Protein 2YK3 (pdb70)

B-factor: mean 24.66, std 8.83, range [8.72, 105.46]

Structure (mmCIF, N/CA/C/O backbone):
data_2YK3
#
_entry.id   2YK3
#
_cell.length_a   85.930
_cell.length_b   110.880
_cell.length_c   60.930
_cell.angle_alpha   90.00
_cell.angle_beta   131.20
_cell.angle_gamma   90.00
#
_symmetry.space_group_name_H-M   'C 1 2 1'
#
loop_
_entity.id
_entity.type
_entity.pdbx_description
1 polymer 'CYTOCHROME C'
2 non-polymer 'HEME C'
3 non-polymer 'SULFATE ION'
4 water water
#
loop_
_atom_site.group_PDB
_atom_site.id
_atom_site.type_symbol
_atom_site.label_atom_id
_atom_site.label_alt_id
_atom_site.label_comp_id
_atom_site.label_asym_id
_atom_site.label_entity_id
_atom_site.label_seq_id
_atom_site.pdbx_PDB_ins_code
_atom_site.Cartn_x
_atom_site.Cartn_y
_atom_site.Cartn_z
_atom_site.occupancy
_atom_site.B_iso_or_equiv
_atom_site.auth_seq_id
_atom_site.auth_comp_id
_atom_site.auth_asym_id
_atom_site.auth_atom_id
_atom_site.pdbx_PDB_model_num
ATOM 1 N N . ALA A 1 5 ? 17.558 1.739 23.590 1.00 41.17 5 ALA A N 1
ATOM 2 C CA . ALA A 1 5 ? 17.634 1.929 22.106 1.00 40.44 5 ALA A CA 1
ATOM 3 C C . ALA A 1 5 ? 16.332 2.459 21.502 1.00 38.80 5 ALA A C 1
ATOM 4 O O . ALA A 1 5 ? 15.298 2.500 22.170 1.00 39.20 5 ALA A O 1
ATOM 6 N N . ARG A 1 6 ? 16.391 2.846 20.231 1.00 36.82 6 ARG A N 1
ATOM 7 C CA . ARG A 1 6 ? 15.247 3.483 19.546 1.00 34.54 6 ARG A CA 1
ATOM 8 C C . ARG A 1 6 ? 14.339 2.525 18.777 1.00 33.46 6 ARG A C 1
ATOM 9 O O . ARG A 1 6 ? 14.815 1.720 17.959 1.00 34.40 6 ARG A O 1
ATOM 17 N N . ALA A 1 7 ? 13.028 2.617 19.014 1.00 30.92 7 ALA A N 1
ATOM 18 C CA . ALA A 1 7 ? 12.071 1.828 18.209 1.00 28.87 7 ALA A CA 1
ATOM 19 C C . ALA A 1 7 ? 12.080 2.299 16.773 1.00 26.81 7 ALA A C 1
ATOM 20 O O . ALA A 1 7 ? 11.989 3.495 16.514 1.00 25.34 7 ALA A O 1
ATOM 22 N N . PRO A 1 8 ? 12.186 1.350 15.832 1.00 25.44 8 PRO A N 1
ATOM 23 C CA . PRO A 1 8 ? 12.070 1.751 14.427 1.00 24.15 8 PRO A CA 1
ATOM 24 C C . PRO A 1 8 ? 10.744 2.432 14.081 1.00 23.88 8 PRO A C 1
ATOM 25 O O . PRO A 1 8 ? 9.713 2.185 14.707 1.00 23.03 8 PRO A O 1
ATOM 29 N N . LEU A 1 9 ? 10.804 3.309 13.092 1.00 21.75 9 LEU A N 1
ATOM 30 C CA . LEU A 1 9 ? 9.626 3.969 12.563 1.00 21.64 9 LEU A CA 1
ATOM 31 C C . LEU A 1 9 ? 8.917 3.059 11.583 1.00 22.21 9 LEU A C 1
ATOM 32 O O . LEU A 1 9 ? 9.538 2.200 10.970 1.00 22.98 9 LEU A O 1
ATOM 37 N N . PRO A 1 10 ? 7.614 3.291 11.375 1.00 21.51 10 PRO A N 1
ATOM 38 C CA . PRO A 1 10 ? 6.937 2.619 10.261 1.00 22.69 10 PRO A CA 1
ATOM 39 C C . PRO A 1 10 ? 7.397 3.236 8.938 1.00 22.77 10 PRO A C 1
ATOM 40 O O . PRO A 1 10 ? 8.016 4.301 8.941 1.00 23.06 10 PRO A O 1
ATOM 44 N N . PRO A 1 11 ? 7.112 2.578 7.808 1.00 24.09 11 PRO A N 1
ATOM 45 C CA . PRO A 1 11 ? 7.453 3.173 6.511 1.00 24.26 11 PRO A CA 1
ATOM 46 C C . PRO A 1 11 ? 6.707 4.479 6.311 1.00 24.88 11 PRO A C 1
ATOM 47 O O . PRO A 1 11 ? 5.517 4.575 6.650 1.00 25.05 11 PRO A O 1
ATOM 51 N N . GLY A 1 12 ? 7.423 5.490 5.812 1.00 24.67 12 GLY A N 1
ATOM 52 C CA . GLY A 1 12 ? 6.838 6.792 5.580 1.00 24.24 12 GLY A CA 1
ATOM 53 C C . GLY A 1 12 ? 6.183 6.929 4.219 1.00 25.05 12 GLY A C 1
ATOM 54 O O . GLY A 1 12 ? 6.618 6.335 3.232 1.00 26.69 12 GLY A O 1
ATOM 55 N N . ASP A 1 13 ? 5.149 7.757 4.172 1.00 24.94 13 ASP A N 1
ATOM 56 C CA . ASP A 1 13 ? 4.492 8.096 2.934 1.00 25.68 13 ASP A CA 1
ATOM 57 C C . ASP A 1 13 ? 4.815 9.560 2.616 1.00 24.56 13 ASP A C 1
ATOM 58 O O . ASP A 1 13 ? 4.452 10.445 3.375 1.00 22.80 13 ASP A O 1
ATOM 63 N N . ALA A 1 14 ? 5.484 9.797 1.488 1.00 24.48 14 ALA A N 1
ATOM 64 C CA . ALA A 1 14 ? 5.975 11.126 1.162 1.00 24.00 14 ALA A CA 1
ATOM 65 C C . ALA A 1 14 ? 4.888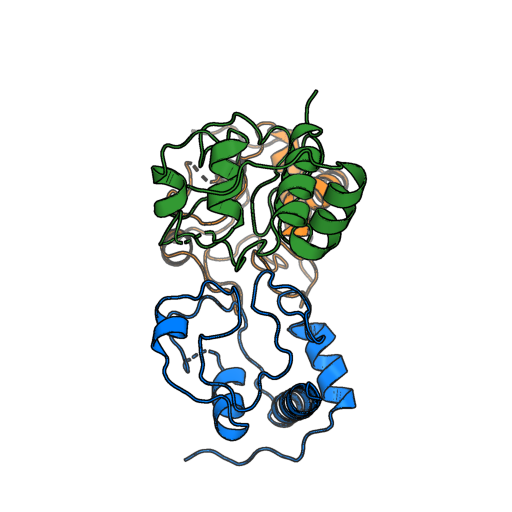 12.141 0.885 1.00 24.23 14 ALA A C 1
ATOM 66 O O . ALA A 1 14 ? 5.055 13.295 1.233 1.00 23.53 14 ALA A O 1
ATOM 68 N N . ALA A 1 15 ? 3.780 11.716 0.280 1.00 24.82 15 ALA A N 1
ATOM 69 C CA . ALA A 1 15 ? 2.681 12.625 -0.011 1.00 25.16 15 ALA A CA 1
ATOM 70 C C . ALA A 1 15 ? 2.017 13.112 1.282 1.00 24.13 15 ALA A C 1
ATOM 71 O O . ALA A 1 15 ? 1.725 14.312 1.426 1.00 24.95 15 ALA A O 1
ATOM 73 N N . ARG A 1 16 ? 1.799 12.211 2.241 1.00 24.06 16 ARG A N 1
ATOM 74 C CA . ARG A 1 16 ? 1.316 12.624 3.560 1.00 23.97 16 ARG A CA 1
ATOM 75 C C . ARG A 1 16 ? 2.390 13.503 4.202 1.00 23.42 16 ARG A C 1
ATOM 76 O O . ARG A 1 16 ? 2.068 14.505 4.834 1.00 24.38 16 ARG A O 1
ATOM 84 N N . GLY A 1 17 ? 3.660 13.117 4.029 1.00 21.67 17 GLY A N 1
ATOM 85 C CA . GLY A 1 17 ? 4.795 13.913 4.553 1.00 21.04 17 GLY A CA 1
ATOM 86 C C . GLY A 1 17 ? 4.757 15.363 4.093 1.00 20.12 17 GLY A C 1
ATOM 87 O O . GLY A 1 17 ? 4.995 16.280 4.895 1.00 19.64 17 GLY A O 1
ATOM 88 N N . GLU A 1 18 ? 4.415 15.582 2.813 1.00 20.17 18 GLU A N 1
ATOM 89 C CA . GLU A 1 18 ? 4.391 16.924 2.237 1.00 21.12 18 GLU A CA 1
ATOM 90 C C . GLU A 1 18 ? 3.260 17.730 2.873 1.00 21.10 18 GLU A C 1
ATOM 91 O O . GLU A 1 18 ? 3.439 18.916 3.186 1.00 19.95 18 GLU A O 1
ATOM 97 N N . LYS A 1 19 ? 2.098 17.075 3.026 1.00 19.75 19 LYS A N 1
ATOM 98 C CA . LYS A 1 19 ? 0.954 17.699 3.677 1.00 20.33 19 LYS A CA 1
ATOM 99 C C . LYS A 1 19 ? 1.323 18.131 5.101 1.00 19.44 19 LYS A C 1
ATOM 100 O O . LYS A 1 19 ? 1.054 19.285 5.485 1.00 19.33 19 LYS A O 1
ATOM 106 N N . LEU A 1 20 ? 1.963 17.232 5.850 1.00 19.83 20 LEU A N 1
ATOM 107 C CA . LEU A 1 20 ? 2.412 17.532 7.193 1.00 20.53 20 LEU A CA 1
ATOM 108 C C . LEU A 1 20 ? 3.461 18.658 7.202 1.00 20.67 20 LEU A C 1
ATOM 109 O O . LEU A 1 20 ? 3.478 19.535 8.102 1.00 19.08 20 LEU A O 1
ATOM 114 N N . PHE A 1 21 ? 4.352 18.645 6.218 1.00 21.23 21 PHE A N 1
ATOM 115 C CA . PHE A 1 21 ? 5.381 19.689 6.117 1.00 20.15 21 PHE A CA 1
ATOM 116 C C . PHE A 1 21 ? 4.738 21.065 5.886 1.00 20.13 21 PHE A C 1
ATOM 117 O O . PHE A 1 21 ? 5.105 22.071 6.474 1.00 19.44 21 PHE A O 1
ATOM 125 N N . LYS A 1 22 ? 3.740 21.112 5.020 1.00 20.80 22 LYS A N 1
ATOM 126 C CA . LYS A 1 22 ? 3.138 22.394 4.719 1.00 22.85 22 LYS A CA 1
ATOM 127 C C . LYS A 1 22 ? 2.315 22.947 5.878 1.00 23.90 22 LYS A C 1
ATOM 128 O O . LYS A 1 22 ? 2.194 24.173 6.039 1.00 24.11 22 LYS A O 1
ATOM 134 N N . GLY A 1 23 ? 1.780 22.047 6.699 1.00 24.65 23 GLY A N 1
ATOM 135 C CA . GLY A 1 23 ? 1.022 22.437 7.874 1.00 25.60 23 GLY A CA 1
ATOM 136 C C . GLY A 1 23 ? 1.904 22.802 9.059 1.00 25.68 23 GLY A C 1
ATOM 137 O O . GLY A 1 23 ? 1.526 23.661 9.856 1.00 28.47 23 GLY A O 1
ATOM 138 N N . ARG A 1 24 ? 3.064 22.152 9.160 1.00 24.18 24 ARG A N 1
ATOM 139 C CA . ARG A 1 24 ? 3.918 22.232 10.385 1.00 24.14 24 ARG A CA 1
ATOM 140 C C . ARG A 1 24 ? 5.338 22.822 10.214 1.00 25.19 24 ARG A C 1
ATOM 141 O O . ARG A 1 24 ? 6.012 23.021 11.211 1.00 25.02 24 ARG A O 1
ATOM 149 N N . ALA A 1 25 ? 5.830 23.019 8.997 1.00 24.51 25 ALA A N 1
ATOM 150 C CA . ALA A 1 25 ? 7.211 23.529 8.813 1.00 23.38 25 ALA A CA 1
ATOM 151 C C . ALA A 1 25 ? 7.305 24.693 7.837 1.00 21.53 25 ALA A C 1
ATOM 152 O O . ALA A 1 25 ? 8.238 25.506 7.928 1.00 20.80 25 ALA A O 1
ATOM 154 N N . ALA A 1 26 ? 6.398 24.722 6.865 1.00 22.18 26 ALA A N 1
ATOM 155 C CA . ALA A 1 26 ? 6.563 25.553 5.690 1.00 21.49 26 ALA A CA 1
ATOM 156 C C . ALA A 1 26 ? 6.688 27.046 5.976 1.00 21.98 26 ALA A C 1
ATOM 157 O O . ALA A 1 26 ? 7.303 27.807 5.197 1.00 21.64 26 ALA A O 1
ATOM 159 N N . GLN A 1 27 ? 6.157 27.467 7.116 1.00 20.83 27 GLN A N 1
ATOM 160 C CA . GLN A 1 27 ? 6.232 28.873 7.494 1.00 21.56 27 GLN A CA 1
ATOM 161 C C . GLN A 1 27 ? 7.600 29.289 8.016 1.00 19.44 27 GLN A C 1
ATOM 162 O O . GLN A 1 27 ? 7.878 30.498 8.093 1.00 20.52 27 GLN A O 1
ATOM 168 N N . CYS A 1 28 ? 8.450 28.313 8.369 1.00 17.46 28 CYS A N 1
ATOM 169 C CA . CYS A 1 28 ? 9.804 28.648 8.729 1.00 15.72 28 CYS A CA 1
ATOM 170 C C . CYS A 1 28 ? 10.800 28.117 7.715 1.00 15.76 28 CYS A C 1
ATOM 171 O O . CYS A 1 28 ? 11.938 28.549 7.693 1.00 15.97 28 CYS A O 1
ATOM 174 N N . HIS A 1 29 ? 10.387 27.151 6.880 1.00 14.69 29 HIS A N 1
ATOM 175 C CA . HIS A 1 29 ? 11.341 26.438 6.015 1.00 14.50 29 HIS A CA 1
ATOM 176 C C . HIS A 1 29 ? 10.849 26.322 4.583 1.00 16.26 29 HIS A C 1
ATOM 177 O O . HIS A 1 29 ? 9.751 25.856 4.363 1.00 17.03 29 HIS A O 1
ATOM 184 N N . THR A 1 30 ? 11.695 26.716 3.646 1.00 15.87 30 THR A N 1
ATOM 185 C CA . THR A 1 30 ? 11.503 26.417 2.221 1.00 17.74 30 THR A CA 1
ATOM 186 C C . THR A 1 30 ? 12.067 25.042 1.921 1.00 18.60 30 THR A C 1
ATOM 187 O O . THR A 1 30 ? 12.908 24.529 2.668 1.00 18.49 30 THR A O 1
ATOM 191 N N . ALA A 1 31 ? 11.560 24.419 0.849 1.00 19.54 31 ALA A N 1
ATOM 192 C CA . ALA A 1 31 ? 11.930 23.043 0.526 1.00 21.68 31 ALA A CA 1
ATOM 193 C C . ALA A 1 31 ? 12.418 22.865 -0.919 1.00 23.26 31 ALA A C 1
ATOM 194 O O . ALA A 1 31 ? 12.802 21.753 -1.289 1.00 25.52 31 ALA A O 1
ATOM 196 N N . ASN A 1 32 ? 12.367 23.922 -1.723 1.00 24.81 32 ASN A N 1
ATOM 197 C CA . ASN A 1 32 ? 12.786 23.839 -3.127 1.00 26.56 32 ASN A CA 1
ATOM 198 C C . ASN A 1 32 ? 14.285 24.057 -3.324 1.00 27.23 32 ASN A C 1
ATOM 199 O O . ASN A 1 32 ? 14.936 24.698 -2.500 1.00 26.25 32 ASN A O 1
ATOM 204 N N . GLN A 1 33 ? 14.837 23.479 -4.399 1.00 28.92 33 GLN A N 1
ATOM 205 C CA . GLN A 1 33 ? 16.235 23.691 -4.746 1.00 30.97 33 GLN A CA 1
ATOM 206 C C . GLN A 1 33 ? 16.465 25.182 -4.947 1.00 30.96 33 GLN A C 1
ATOM 207 O O . GLN A 1 33 ? 15.711 25.850 -5.659 1.00 31.77 33 GLN A O 1
ATOM 213 N N . GLY A 1 34 ? 17.475 25.699 -4.252 1.00 30.14 34 GLY A N 1
ATOM 214 C CA . GLY A 1 34 ? 17.802 27.122 -4.283 1.00 30.48 34 GLY A CA 1
ATOM 215 C C . GLY A 1 34 ? 16.764 28.044 -3.647 1.00 29.01 34 GLY A C 1
ATOM 216 O O . GLY A 1 34 ? 16.748 29.249 -3.916 1.00 29.49 34 GLY A O 1
ATOM 217 N N . GLY A 1 35 ? 15.910 27.477 -2.795 1.00 26.74 35 GLY A N 1
ATOM 218 C CA . GLY A 1 35 ? 14.895 28.260 -2.073 1.00 25.55 35 GLY A CA 1
ATOM 219 C C . GLY A 1 35 ? 15.591 29.078 -1.006 1.00 24.05 35 GLY A C 1
ATOM 220 O O . GLY A 1 35 ? 16.735 28.781 -0.652 1.00 25.18 35 GLY A O 1
ATOM 221 N N . ALA A 1 36 ? 14.915 30.092 -0.488 1.00 22.31 36 ALA A N 1
ATOM 222 C CA . ALA A 1 36 ? 15.605 31.012 0.434 1.00 21.69 36 ALA A CA 1
ATOM 223 C C . ALA A 1 36 ? 15.595 30.562 1.874 1.00 19.83 36 ALA A C 1
ATOM 224 O O . ALA A 1 36 ? 14.727 29.776 2.311 1.00 19.71 36 ALA A O 1
ATOM 226 N N . ASN A 1 37 ? 16.571 31.073 2.624 1.00 18.98 37 ASN A N 1
ATOM 227 C CA . ASN A 1 37 ? 16.462 31.076 4.065 1.00 16.46 37 ASN A CA 1
ATOM 228 C C . ASN A 1 37 ? 15.405 32.058 4.552 1.00 15.12 37 ASN A C 1
ATOM 229 O O . ASN A 1 37 ? 15.145 33.011 3.887 1.00 15.97 37 ASN A O 1
ATOM 234 N N . GLY A 1 38 ? 14.782 31.752 5.699 1.00 13.51 38 GLY A N 1
ATOM 235 C CA . GLY A 1 38 ? 13.821 32.613 6.348 1.00 15.20 38 GLY A CA 1
ATOM 236 C C . GLY A 1 38 ? 14.027 32.462 7.850 1.00 14.39 38 GLY A C 1
ATOM 237 O O . GLY A 1 38 ? 15.140 32.653 8.351 1.00 15.21 38 GLY A O 1
ATOM 238 N N . VAL A 1 39 ? 12.940 32.135 8.554 1.00 15.48 39 VAL A N 1
ATOM 239 C CA . VAL A 1 39 ? 13.017 31.879 9.987 1.00 14.70 39 VAL A CA 1
ATOM 240 C C . VAL A 1 39 ? 14.047 30.787 10.187 1.00 15.55 39 VAL A C 1
ATOM 241 O O . VAL A 1 39 ? 14.982 30.937 11.002 1.00 14.94 39 VAL A O 1
ATOM 245 N N . GLY A 1 40 ? 13.857 29.694 9.455 1.00 14.55 40 GLY A N 1
ATOM 246 C CA . GLY A 1 40 ? 14.805 28.573 9.403 1.00 15.56 40 GLY A CA 1
ATOM 247 C C . GLY A 1 40 ? 15.442 28.394 8.030 1.00 14.82 40 GLY A C 1
ATOM 248 O O . GLY A 1 40 ? 15.098 29.116 7.063 1.00 15.10 40 GLY A O 1
ATOM 249 N N . PRO A 1 41 ? 16.408 27.474 7.920 1.00 15.46 41 PRO A N 1
ATOM 250 C CA . PRO A 1 41 ? 17.133 27.314 6.651 1.00 14.43 41 PRO A CA 1
ATOM 251 C C . PRO A 1 41 ? 16.311 26.606 5.544 1.00 14.45 41 PRO A C 1
ATOM 252 O O . PRO A 1 41 ? 15.362 25.832 5.838 1.00 15.73 41 PRO A O 1
ATOM 256 N N . ASN A 1 42 ? 16.663 26.850 4.300 1.00 15.11 42 ASN A N 1
ATOM 257 C CA . ASN A 1 42 ? 16.152 26.012 3.207 1.00 15.67 42 ASN A CA 1
ATOM 258 C C . ASN A 1 42 ? 16.551 24.564 3.450 1.00 17.13 42 ASN A C 1
ATOM 259 O O . ASN A 1 42 ? 17.675 24.313 3.877 1.00 18.23 42 ASN A O 1
ATOM 264 N N . LEU A 1 43 ? 15.644 23.625 3.177 1.00 17.28 43 LEU A N 1
ATOM 265 C CA . LEU A 1 43 ? 15.851 22.227 3.497 1.00 18.81 43 LEU A CA 1
ATOM 266 C C . LEU A 1 43 ? 16.066 21.306 2.291 1.00 19.33 43 LEU A C 1
ATOM 267 O O . LEU A 1 43 ? 16.085 20.093 2.437 1.00 20.14 43 LEU A O 1
ATOM 272 N N . TYR A 1 44 ? 16.194 21.867 1.098 1.00 21.30 44 TYR A N 1
ATOM 273 C CA . TYR A 1 44 ? 16.506 20.994 -0.028 1.00 22.65 44 TYR A CA 1
ATOM 274 C C . TYR A 1 44 ? 17.825 20.272 0.222 1.00 23.30 44 TYR A C 1
ATOM 275 O O . TYR A 1 44 ? 18.811 20.876 0.675 1.00 24.20 44 TYR A O 1
ATOM 284 N N . GLY A 1 45 ? 17.819 18.963 -0.030 1.00 25.43 45 GLY A N 1
ATOM 285 C CA . GLY A 1 45 ? 19.009 18.145 0.128 1.00 26.69 45 GLY A CA 1
ATOM 286 C C . GLY A 1 45 ? 19.455 18.027 1.578 1.00 26.53 45 GLY A C 1
ATOM 287 O O . GLY A 1 45 ? 20.621 17.777 1.846 1.00 28.08 45 GLY A O 1
ATOM 288 N N . LEU A 1 46 ? 18.522 18.185 2.513 1.00 25.39 46 LEU A N 1
ATOM 289 C CA . LEU A 1 46 ? 18.815 18.071 3.945 1.00 24.75 46 LEU A CA 1
ATOM 290 C C . LEU A 1 46 ? 19.329 16.701 4.389 1.00 24.54 46 LEU A C 1
ATOM 291 O O . LEU A 1 46 ? 20.296 16.604 5.161 1.00 23.63 46 LEU A O 1
ATOM 296 N N . VAL A 1 47 ? 18.659 15.654 3.931 1.00 24.79 47 VAL A N 1
ATOM 297 C CA . VAL A 1 47 ? 18.917 14.315 4.435 1.00 26.01 47 VAL A CA 1
ATOM 298 C C . VAL A 1 47 ? 20.358 13.911 4.059 1.00 27.49 47 VAL A C 1
ATOM 299 O O . VAL A 1 47 ? 20.757 14.029 2.898 1.00 27.59 47 VAL A O 1
ATOM 303 N N . GLY A 1 48 ? 21.126 13.465 5.051 1.00 28.08 48 GLY A N 1
ATOM 304 C CA . GLY A 1 48 ? 22.520 13.049 4.862 1.00 29.36 48 GLY A CA 1
ATOM 305 C C . GLY A 1 48 ? 23.543 14.158 5.076 1.00 29.71 48 GLY A C 1
ATOM 306 O O . GLY A 1 48 ? 24.757 13.923 4.994 1.00 31.06 48 GLY A O 1
ATOM 307 N N . ARG A 1 49 ? 23.063 15.376 5.327 1.00 28.31 49 ARG A N 1
ATOM 308 C CA . ARG A 1 49 ? 23.948 16.526 5.490 1.00 27.98 49 ARG A CA 1
ATOM 309 C C . ARG A 1 49 ? 24.542 16.576 6.905 1.00 27.03 49 ARG A C 1
ATOM 310 O O . ARG A 1 49 ? 23.910 16.123 7.868 1.00 27.07 49 ARG A O 1
ATOM 318 N N . HIS A 1 50 ? 25.755 17.116 7.012 1.00 27.49 50 HIS A N 1
ATOM 319 C CA . HIS A 1 50 ? 26.325 17.470 8.313 1.00 26.86 50 HIS A CA 1
ATOM 320 C C . HIS A 1 50 ? 25.465 18.613 8.879 1.00 25.56 50 HIS A C 1
ATOM 321 O O . HIS A 1 50 ? 25.180 19.594 8.188 1.00 24.76 50 HIS A O 1
ATOM 328 N N . SER A 1 51 ? 25.078 18.494 10.143 1.00 23.75 51 SER A N 1
ATOM 329 C CA . SER A 1 51 ? 24.219 19.524 10.775 1.00 22.21 51 SER A CA 1
ATOM 330 C C . SER A 1 51 ? 24.882 20.907 10.832 1.00 22.19 51 SER A C 1
ATOM 331 O O . SER A 1 51 ? 26.105 21.027 10.895 1.00 23.67 51 SER A O 1
ATOM 334 N N . GLY A 1 52 ? 24.065 21.962 10.793 1.00 20.67 52 GLY A N 1
ATOM 335 C CA . GLY A 1 52 ? 24.559 23.304 10.967 1.00 20.95 52 GLY A CA 1
ATOM 336 C C . GLY A 1 52 ? 25.426 23.886 9.884 1.00 21.35 52 GLY A C 1
ATOM 337 O O . GLY A 1 52 ? 26.310 24.705 10.161 1.00 23.01 52 GLY A O 1
ATOM 338 N N . THR A 1 53 ? 25.178 23.488 8.634 1.00 21.42 53 THR A N 1
ATOM 339 C CA . THR A 1 53 ? 26.042 23.927 7.538 1.00 23.36 53 THR A CA 1
ATOM 340 C C . THR A 1 53 ? 25.301 24.418 6.286 1.00 22.87 53 THR A C 1
ATOM 341 O O . THR A 1 53 ? 25.945 24.651 5.276 1.00 25.13 53 THR A O 1
ATOM 345 N N . ILE A 1 54 ? 23.973 24.577 6.337 1.00 21.98 54 ILE A N 1
ATOM 346 C CA . ILE A 1 54 ? 23.232 25.037 5.144 1.00 21.73 54 ILE A CA 1
ATOM 347 C C . ILE A 1 54 ? 23.701 26.432 4.688 1.00 22.26 54 ILE A C 1
ATOM 348 O O . ILE A 1 54 ? 23.893 27.358 5.520 1.00 21.92 54 ILE A O 1
ATOM 353 N N . GLU A 1 55 ? 23.901 26.577 3.380 1.00 23.10 55 GLU A N 1
ATOM 354 C CA . GLU A 1 55 ? 24.427 27.807 2.780 1.00 22.99 55 GLU A CA 1
ATOM 355 C C . GLU A 1 55 ? 23.693 29.032 3.327 1.00 22.92 55 GLU A C 1
ATOM 356 O O . GLU A 1 55 ? 22.475 29.114 3.240 1.00 21.86 55 GLU A O 1
ATOM 362 N N . GLY A 1 56 ? 24.432 29.940 3.949 1.00 22.36 56 GLY A N 1
ATOM 363 C CA . GLY A 1 56 ? 23.864 31.242 4.275 1.00 21.54 56 GLY A CA 1
ATOM 364 C C . GLY A 1 56 ? 23.288 31.275 5.676 1.00 20.59 56 GLY A C 1
ATOM 365 O O . GLY A 1 56 ? 23.134 32.354 6.258 1.00 20.49 56 GLY A O 1
AT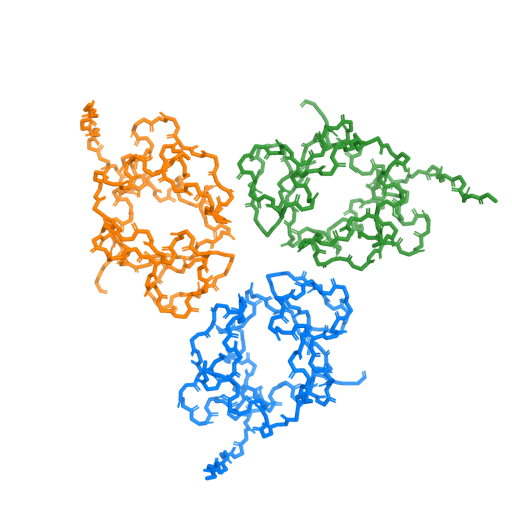OM 366 N N . TYR A 1 57 ? 22.968 30.119 6.253 1.00 19.52 57 TYR A N 1
ATOM 367 C CA . TYR A 1 57 ? 22.175 30.176 7.484 1.00 17.01 57 TYR A CA 1
ATOM 368 C C . TYR A 1 57 ? 22.994 30.495 8.746 1.00 16.70 57 TYR A C 1
ATOM 369 O O . TYR A 1 57 ? 24.086 29.922 8.951 1.00 18.47 57 TYR A O 1
ATOM 378 N N . ALA A 1 58 ? 22.460 31.411 9.563 1.00 15.78 58 ALA A N 1
ATOM 379 C CA . ALA A 1 58 ? 23.091 31.810 10.837 1.00 16.71 58 ALA A CA 1
ATOM 380 C C . ALA A 1 58 ? 22.452 31.044 11.963 1.00 14.99 58 ALA A C 1
ATOM 381 O O . ALA A 1 58 ? 21.373 31.386 12.426 1.00 16.92 58 ALA A O 1
ATOM 383 N N . TYR A 1 59 ? 23.162 30.008 12.417 1.00 16.09 59 TYR A N 1
ATOM 384 C CA . TYR A 1 59 ? 22.620 29.074 13.405 1.00 15.89 59 TYR A CA 1
ATOM 385 C C . TYR A 1 59 ? 22.794 29.512 14.857 1.00 16.53 59 TYR A C 1
ATOM 386 O O . TYR A 1 59 ? 23.644 30.365 15.171 1.00 18.66 59 TYR A O 1
ATOM 395 N N . SER A 1 60 ? 21.972 28.924 15.742 1.00 16.23 60 SER A N 1
ATOM 396 C CA . SER A 1 60 ? 22.330 28.964 17.187 1.00 16.28 60 SER A CA 1
ATOM 397 C C . SER A 1 60 ? 23.690 28.331 17.427 1.00 18.17 60 SER A C 1
ATOM 398 O O . SER A 1 60 ? 24.184 27.524 16.617 1.00 19.28 60 SER A O 1
ATOM 401 N N . LYS A 1 61 ? 24.281 28.677 18.571 1.00 19.08 61 LYS A N 1
ATOM 402 C CA . LYS A 1 61 ? 25.522 28.003 18.974 1.00 20.20 61 LYS A CA 1
ATOM 403 C C . LYS A 1 61 ? 25.310 26.493 19.033 1.00 19.65 61 LYS A C 1
ATOM 404 O O . LYS A 1 61 ? 26.097 25.715 18.496 1.00 21.19 61 LYS A O 1
ATOM 410 N N . ALA A 1 62 ? 24.204 26.061 19.636 1.00 16.95 62 ALA A N 1
ATOM 411 C CA . ALA A 1 62 ? 23.881 24.644 19.731 1.00 16.93 62 ALA A CA 1
ATOM 412 C C . ALA A 1 62 ? 23.847 23.977 18.348 1.00 17.40 62 ALA A C 1
ATOM 413 O O . ALA A 1 62 ? 24.480 22.942 18.138 1.00 19.83 62 ALA A O 1
ATOM 415 N N . ASN A 1 63 ? 23.110 24.566 17.408 1.00 17.48 63 ASN A N 1
ATOM 416 C CA . ASN A 1 63 ? 22.990 23.935 16.075 1.00 17.52 63 ASN A CA 1
ATOM 417 C C . ASN A 1 63 ? 24.304 24.028 15.268 1.00 19.67 63 ASN A C 1
ATOM 418 O O . ASN A 1 63 ? 24.661 23.114 14.520 1.00 20.11 63 ASN A O 1
ATOM 423 N N . ALA A 1 64 ? 25.025 25.132 15.424 1.00 20.79 64 ALA A N 1
ATOM 424 C CA . ALA A 1 64 ? 26.321 25.262 14.727 1.00 22.63 64 ALA A CA 1
ATOM 425 C C . ALA A 1 64 ? 27.307 24.188 15.210 1.00 24.82 64 ALA A C 1
ATOM 426 O O . ALA A 1 64 ? 28.042 23.603 14.411 1.00 26.03 64 ALA A O 1
ATOM 428 N N . GLU A 1 65 ? 27.313 23.949 16.522 1.00 25.73 65 GLU A N 1
ATOM 429 C CA . GLU A 1 65 ? 28.276 23.046 17.184 1.00 27.41 65 GLU A CA 1
ATOM 430 C C . GLU A 1 65 ? 27.801 21.576 17.221 1.00 27.11 65 GLU A C 1
ATOM 431 O O . GLU A 1 65 ? 28.574 20.706 17.634 1.00 29.14 65 GLU A O 1
ATOM 437 N N . SER A 1 66 ? 26.575 21.293 16.756 1.00 27.55 66 SER A N 1
ATOM 438 C CA . SER A 1 66 ? 25.876 20.001 17.003 1.00 27.72 66 SER A CA 1
ATOM 439 C C . SER A 1 66 ? 26.544 18.717 16.503 1.00 29.42 66 SER A C 1
ATOM 440 O O . SER A 1 66 ? 26.365 17.651 17.116 1.00 29.85 66 SER A O 1
ATOM 443 N N . GLY A 1 67 ? 27.267 18.819 15.390 1.00 29.36 67 GLY A N 1
ATOM 444 C CA . GLY A 1 67 ? 28.077 17.704 14.877 1.00 30.83 67 GLY A CA 1
ATOM 445 C C . GLY A 1 67 ? 27.398 16.360 14.647 1.00 30.93 67 GLY A C 1
ATOM 446 O O . GLY A 1 67 ? 28.001 15.312 14.868 1.00 31.68 67 GLY A O 1
ATOM 447 N N . VAL A 1 68 ? 26.149 16.382 14.178 1.00 29.54 68 VAL A N 1
ATOM 448 C CA . VAL A 1 68 ? 25.499 15.150 13.737 1.00 29.93 68 VAL A CA 1
ATOM 449 C C . VAL A 1 68 ? 25.346 15.172 12.208 1.00 29.68 68 VAL A C 1
ATOM 450 O O . VAL A 1 68 ? 25.659 16.178 11.550 1.00 30.50 68 VAL A O 1
ATOM 454 N N . VAL A 1 69 ? 24.910 14.050 11.657 1.00 29.50 69 VAL A N 1
ATOM 455 C CA . VAL A 1 69 ? 24.595 13.933 10.243 1.00 28.47 69 VAL A CA 1
ATOM 456 C C . VAL A 1 69 ? 23.115 13.572 10.223 1.00 28.10 69 VAL A C 1
ATOM 457 O O . VAL A 1 69 ? 22.674 12.657 10.922 1.00 28.75 69 VAL A O 1
ATOM 461 N N . TRP A 1 70 ? 22.335 14.322 9.453 1.00 25.68 70 TRP A N 1
ATOM 462 C CA . TRP A 1 70 ? 20.898 14.088 9.391 1.00 24.66 70 TRP A CA 1
ATOM 463 C C . TRP A 1 70 ? 20.538 12.885 8.536 1.00 25.50 70 TRP A C 1
ATOM 464 O O . TRP A 1 70 ? 19.955 13.005 7.452 1.00 25.87 70 TRP A O 1
ATOM 475 N N . THR A 1 71 ? 20.901 11.716 9.043 1.00 26.80 71 THR A N 1
ATOM 476 C CA . THR A 1 71 ? 20.382 10.472 8.518 1.00 27.79 71 THR A CA 1
ATOM 477 C C . THR A 1 71 ? 18.940 10.298 9.002 1.00 26.97 71 THR A C 1
ATOM 478 O O . THR A 1 71 ? 18.537 10.950 9.953 1.00 25.98 71 THR A O 1
ATOM 482 N N . PRO A 1 72 ? 18.145 9.447 8.333 1.00 27.89 72 PRO A N 1
ATOM 483 C CA . PRO A 1 72 ? 16.786 9.225 8.836 1.00 27.84 72 PRO A CA 1
ATOM 484 C C . PRO A 1 72 ? 16.664 8.839 10.320 1.00 28.31 72 PRO A C 1
ATOM 485 O O . PRO A 1 72 ? 15.738 9.288 10.986 1.00 28.18 72 PRO A O 1
ATOM 489 N N . ASP A 1 73 ? 17.565 8.001 10.838 1.00 30.11 73 ASP A N 1
ATOM 490 C CA . ASP A 1 73 ? 17.420 7.562 12.231 1.00 31.18 73 ASP A CA 1
ATOM 491 C C . ASP A 1 73 ? 17.610 8.733 13.208 1.00 29.50 73 ASP A C 1
ATOM 492 O O . ASP A 1 73 ? 16.938 8.791 14.231 1.00 29.78 73 ASP A O 1
ATOM 497 N N . VAL A 1 74 ? 18.537 9.635 12.883 1.00 28.28 74 VAL A N 1
ATOM 498 C CA . VAL A 1 74 ? 18.803 10.851 13.671 1.00 27.16 74 VAL A CA 1
ATOM 499 C C . VAL A 1 74 ? 17.635 11.838 13.571 1.00 25.03 74 VAL A C 1
ATOM 500 O O . VAL A 1 74 ? 17.235 12.483 14.551 1.00 24.53 74 VAL A O 1
ATOM 504 N N . LEU A 1 75 ? 17.078 11.950 12.373 1.00 23.86 75 LEU A N 1
ATOM 505 C CA . LEU A 1 75 ? 15.945 12.842 12.178 1.00 22.10 75 LEU A CA 1
ATOM 506 C C . LEU A 1 75 ? 14.756 12.402 12.999 1.00 22.18 75 LEU A C 1
ATOM 507 O O . LEU A 1 75 ? 14.009 13.245 13.519 1.00 21.86 75 LEU A O 1
ATOM 512 N N . ASP A 1 76 ? 14.569 11.086 13.108 1.00 23.70 76 ASP A N 1
ATOM 513 C CA . ASP A 1 76 ? 13.524 10.500 13.954 1.00 23.36 76 ASP A CA 1
ATOM 514 C C . ASP A 1 76 ? 13.568 11.057 15.373 1.00 24.23 76 ASP A C 1
ATOM 515 O O . ASP A 1 76 ? 12.587 11.621 15.839 1.00 23.63 76 ASP A O 1
ATOM 520 N N . VAL A 1 77 ? 14.704 10.878 16.054 1.00 23.89 77 VAL A N 1
ATOM 521 C CA . VAL A 1 77 ? 14.838 11.327 17.421 1.00 25.16 77 VAL A CA 1
ATOM 522 C C . VAL A 1 77 ? 14.712 12.841 17.547 1.00 22.65 77 VAL A C 1
ATOM 523 O O . VAL A 1 77 ? 13.967 13.330 18.405 1.00 22.43 77 VAL A O 1
ATOM 527 N N . TYR A 1 78 ? 15.391 13.584 16.666 1.00 21.74 78 TYR A N 1
ATOM 528 C CA . TYR A 1 78 ? 15.316 15.042 16.653 1.00 21.37 78 TYR A CA 1
ATOM 529 C C . TYR A 1 78 ? 13.895 15.574 16.462 1.00 20.13 78 TYR A C 1
ATOM 530 O O . TYR A 1 78 ? 13.449 16.430 17.250 1.00 20.95 78 TYR A O 1
ATOM 539 N N . LEU A 1 79 ? 13.198 15.117 15.408 1.00 20.74 79 LEU A N 1
ATOM 540 C CA . LEU A 1 79 ? 11.872 15.620 15.136 1.00 18.95 79 LEU A CA 1
ATOM 541 C C . LEU A 1 79 ? 10.816 15.226 16.156 1.00 19.62 79 LEU A C 1
ATOM 542 O O . LEU A 1 79 ? 9.789 15.904 16.271 1.00 20.09 79 LEU A O 1
ATOM 547 N N . GLU A 1 80 ? 11.073 14.173 16.941 1.00 19.84 80 GLU A N 1
ATOM 548 C CA . GLU A 1 80 ? 10.159 13.873 18.026 1.00 20.79 80 GLU A CA 1
ATOM 549 C C . GLU A 1 80 ? 10.145 14.981 19.100 1.00 21.03 80 GLU A C 1
ATOM 550 O O . GLU A 1 80 ? 9.086 15.316 19.657 1.00 21.01 80 GLU A O 1
ATOM 556 N N . ASN A 1 81 ? 11.328 15.516 19.408 1.00 20.35 81 ASN A N 1
ATOM 557 C CA . ASN A 1 81 ? 11.438 16.557 20.399 1.00 20.06 81 ASN A CA 1
ATOM 558 C C . ASN A 1 81 ? 12.740 17.323 20.204 1.00 19.06 81 ASN A C 1
ATOM 559 O O . ASN A 1 81 ? 13.758 16.949 20.781 1.00 19.87 81 ASN A O 1
ATOM 564 N N . PRO A 1 82 ? 12.723 18.392 19.386 1.00 17.66 82 PRO A N 1
ATOM 565 C CA . PRO A 1 82 ? 13.963 19.112 19.083 1.00 17.12 82 PRO A CA 1
ATOM 566 C C . PRO A 1 82 ? 14.689 19.645 20.308 1.00 18.08 82 PRO A C 1
ATOM 567 O O . PRO A 1 82 ? 15.908 19.550 20.378 1.00 19.14 82 PRO A O 1
ATOM 583 N N . LYS A 1 84 ? 14.750 18.505 23.350 1.00 21.76 84 LYS A N 1
ATOM 584 C CA . LYS A 1 84 ? 15.435 17.423 24.080 1.00 23.35 84 LYS A CA 1
ATOM 585 C C . LYS A 1 84 ? 16.705 16.961 23.363 1.00 23.22 84 LYS A C 1
ATOM 586 O O . LYS A 1 84 ? 17.768 16.758 24.013 1.00 24.70 84 LYS A O 1
ATOM 592 N N . PHE A 1 85 ? 16.595 16.791 22.041 1.00 22.67 85 PHE A N 1
ATOM 593 C CA . PHE A 1 85 ? 17.717 16.405 21.202 1.00 23.62 85 PHE A CA 1
ATOM 594 C C . PHE A 1 85 ? 18.822 17.457 21.137 1.00 23.63 85 PHE A C 1
ATOM 595 O O . PHE A 1 85 ? 19.996 17.115 21.223 1.00 25.82 85 PHE A O 1
ATOM 603 N N . MET A 1 86 ? 18.444 18.731 20.997 1.00 20.87 86 MET A N 1
ATOM 604 C CA . MET A 1 86 ? 19.399 19.813 20.744 1.00 20.59 86 MET A CA 1
ATOM 605 C C . MET A 1 86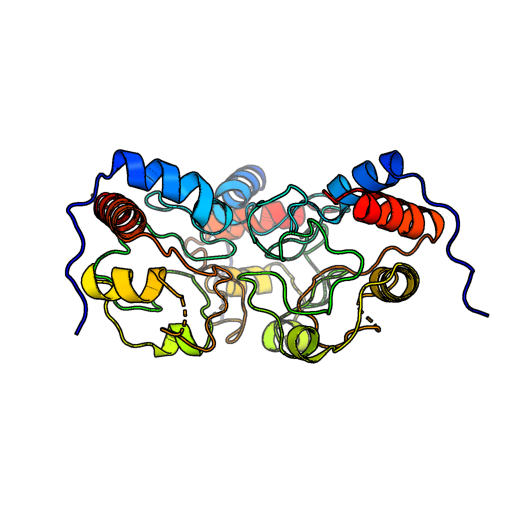 ? 19.083 20.963 21.688 1.00 19.06 86 MET A C 1
ATOM 606 O O . MET A 1 86 ? 18.667 22.029 21.245 1.00 17.25 86 MET A O 1
ATOM 611 N N . PRO A 1 87 ? 19.305 20.756 23.007 1.00 18.75 87 PRO A N 1
ATOM 612 C CA . PRO A 1 87 ? 18.923 21.847 23.893 1.00 18.56 87 PRO A CA 1
ATOM 613 C C . PRO A 1 87 ? 19.699 23.103 23.512 1.00 18.21 87 PRO A C 1
ATOM 614 O O . PRO A 1 87 ? 20.883 23.007 23.146 1.00 19.15 87 PRO A O 1
ATOM 618 N N . GLY A 1 88 ? 19.048 24.263 23.572 1.00 16.14 88 GLY A N 1
ATOM 619 C CA . GLY A 1 88 ? 19.701 25.469 23.084 1.00 16.60 88 GLY A CA 1
ATOM 620 C C . GLY A 1 88 ? 19.386 25.805 21.643 1.00 15.88 88 GLY A C 1
ATOM 621 O O . GLY A 1 88 ? 19.745 26.872 21.219 1.00 17.36 88 GLY A O 1
ATOM 622 N N . THR A 1 89 ? 18.687 24.931 20.905 1.00 16.46 89 THR A N 1
ATOM 623 C CA . THR A 1 89 ? 18.220 25.313 19.573 1.00 16.44 89 THR A CA 1
ATOM 624 C C . THR A 1 89 ? 17.228 26.478 19.612 1.00 16.06 89 THR A C 1
ATOM 625 O O . THR A 1 89 ? 16.509 26.668 20.594 1.00 16.69 89 THR A O 1
ATOM 629 N N . LYS A 1 90 ? 17.204 27.237 18.519 1.00 14.91 90 LYS A N 1
ATOM 630 C CA . LYS A 1 90 ? 16.220 28.324 18.360 1.00 14.56 90 LYS A CA 1
ATOM 631 C C . LYS A 1 90 ? 15.073 27.910 17.449 1.00 13.53 90 LYS A C 1
ATOM 632 O O . LYS A 1 90 ? 14.222 28.748 17.109 1.00 16.31 90 LYS A O 1
ATOM 638 N N . MET A 1 91 ? 14.997 26.623 17.137 1.00 13.22 91 MET A N 1
ATOM 639 C CA . MET A 1 91 ? 13.854 26.098 16.329 1.00 12.74 91 MET A CA 1
ATOM 640 C C . MET A 1 91 ? 12.621 25.936 17.209 1.00 14.41 91 MET A C 1
ATOM 641 O O . MET A 1 91 ? 12.587 25.096 18.109 1.00 15.46 91 MET A O 1
ATOM 646 N N . SER A 1 92 ? 11.606 26.760 16.943 1.00 14.28 92 SER A N 1
ATOM 647 C CA . SER A 1 92 ? 10.395 26.820 17.764 1.00 15.16 92 SER A CA 1
ATOM 648 C C . SER A 1 92 ? 9.358 25.782 17.335 1.00 16.19 92 SER A C 1
ATOM 649 O O . SER A 1 92 ? 8.245 26.107 16.887 1.00 15.67 92 SER A O 1
ATOM 652 N N . PHE A 1 93 ? 9.751 24.521 17.467 1.00 15.05 93 PHE A N 1
ATOM 653 C CA . PHE A 1 93 ? 8.882 23.388 17.094 1.00 16.40 93 PHE A CA 1
ATOM 654 C C . PHE A 1 93 ? 8.913 22.367 18.207 1.00 17.21 93 PHE A C 1
ATOM 655 O O . PHE A 1 93 ? 9.994 21.876 18.590 1.00 19.54 93 PHE A O 1
ATOM 663 N N . ALA A 1 94 ? 7.738 22.028 18.710 1.00 19.03 94 ALA A N 1
ATOM 664 C CA . ALA A 1 94 ? 7.632 21.133 19.869 1.00 21.00 94 ALA A CA 1
ATOM 665 C C . ALA A 1 94 ? 7.964 19.687 19.528 1.00 21.24 94 ALA A C 1
ATOM 666 O O . ALA A 1 94 ? 8.494 18.958 20.389 1.00 23.58 94 ALA A O 1
ATOM 668 N N . GLY A 1 95 ? 7.631 19.287 18.309 1.00 23.34 95 GLY A N 1
ATOM 669 C CA . GLY A 1 95 ? 7.947 17.969 17.817 1.00 23.56 95 GLY A CA 1
ATOM 670 C C . GLY A 1 95 ? 6.726 17.258 17.311 1.00 26.41 95 GLY A C 1
ATOM 671 O O . GLY A 1 95 ? 5.587 17.657 17.568 1.00 26.01 95 GLY A O 1
ATOM 672 N N . MET A 1 96 ? 6.989 16.210 16.567 1.00 26.98 96 MET A N 1
ATOM 673 C CA . MET A 1 96 ? 5.889 15.340 16.183 1.00 28.83 96 MET A CA 1
ATOM 674 C C . MET A 1 96 ? 5.986 14.052 16.903 1.00 29.16 96 MET A C 1
ATOM 675 O O . MET A 1 96 ? 6.935 13.279 16.730 1.00 28.77 96 MET A O 1
ATOM 680 N N . LYS A 1 97 ? 4.978 13.868 17.733 1.00 29.43 97 LYS A N 1
ATOM 681 C CA . LYS A 1 97 ? 4.956 12.835 18.724 1.00 31.07 97 LYS A CA 1
ATOM 682 C C . LYS A 1 97 ? 4.444 11.507 18.164 1.00 30.05 97 LYS A C 1
ATOM 683 O O . LYS A 1 97 ? 4.701 10.464 18.757 1.00 31.74 97 LYS A O 1
ATOM 689 N N . LYS A 1 98 ? 3.762 11.537 17.014 1.00 27.88 98 LYS A N 1
ATOM 690 C CA . LYS A 1 98 ? 3.222 10.325 16.395 1.00 27.42 98 LYS A CA 1
ATOM 691 C C . LYS A 1 98 ? 4.221 9.735 15.398 1.00 25.05 98 LYS A C 1
ATOM 692 O O . LYS A 1 98 ? 4.591 10.407 14.443 1.00 23.49 98 LYS A O 1
ATOM 698 N N . PRO A 1 99 ? 4.671 8.488 15.632 1.00 24.03 99 PRO A N 1
ATOM 699 C CA . PRO A 1 99 ? 5.643 7.816 14.752 1.00 23.54 99 PRO A CA 1
ATOM 700 C C . PRO A 1 99 ? 5.293 7.866 13.266 1.00 22.82 99 PRO A C 1
ATOM 701 O O . PRO A 1 99 ? 6.175 8.097 12.426 1.00 22.65 99 PRO A O 1
ATOM 705 N N . GLN A 1 100 ? 4.034 7.626 12.905 1.00 23.37 100 GLN A N 1
ATOM 706 C CA . GLN A 1 100 ? 3.695 7.625 11.488 1.00 23.25 100 GLN A CA 1
ATOM 707 C C . GLN A 1 100 ? 3.861 9.000 10.858 1.00 21.75 100 GLN A C 1
ATOM 708 O O . GLN A 1 100 ? 4.361 9.111 9.756 1.00 21.72 100 GLN A O 1
ATOM 714 N N . GLU A 1 101 ? 3.424 10.041 11.552 1.00 22.37 101 GLU A N 1
ATOM 715 C CA . GLU A 1 101 ? 3.632 11.403 11.055 1.00 22.23 101 GLU A CA 1
ATOM 716 C C . GLU A 1 101 ? 5.128 11.771 10.910 1.00 21.36 101 GLU A C 1
ATOM 717 O O . GLU A 1 101 ? 5.538 12.349 9.887 1.00 20.88 101 GLU A O 1
ATOM 723 N N . ARG A 1 102 ? 5.937 11.421 11.916 1.00 21.11 102 ARG A N 1
ATOM 724 C CA . ARG A 1 102 ? 7.382 11.639 11.840 1.00 21.12 102 ARG A CA 1
ATOM 725 C C . ARG A 1 102 ? 7.971 10.884 10.641 1.00 20.94 102 ARG A C 1
ATOM 726 O O . ARG A 1 102 ? 8.743 11.469 9.886 1.00 21.72 102 ARG A O 1
ATOM 734 N N . ALA A 1 103 ? 7.587 9.620 10.450 1.00 21.08 103 ALA A N 1
ATOM 735 C CA . ALA A 1 103 ? 8.055 8.843 9.305 1.00 20.64 103 ALA A CA 1
ATOM 736 C C . ALA A 1 103 ? 7.654 9.477 7.971 1.00 20.12 103 ALA A C 1
ATOM 737 O O . ALA A 1 103 ? 8.403 9.465 7.012 1.00 20.45 103 ALA A O 1
ATOM 739 N N . ASP A 1 104 ? 6.435 9.974 7.916 1.00 21.02 104 ASP A N 1
ATOM 740 C CA . ASP A 1 104 ? 5.935 10.575 6.686 1.00 20.58 104 ASP A CA 1
ATOM 741 C C . ASP A 1 104 ? 6.749 11.842 6.345 1.00 19.96 104 ASP A C 1
ATOM 742 O O . ASP A 1 104 ? 7.149 12.028 5.184 1.00 19.88 104 ASP A O 1
ATOM 747 N N . VAL A 1 105 ? 6.995 12.710 7.336 1.00 19.18 105 VAL A N 1
ATOM 748 C CA . VAL A 1 105 ? 7.805 13.892 7.123 1.00 18.34 105 VAL A CA 1
ATOM 749 C C . VAL A 1 105 ? 9.204 13.535 6.654 1.00 18.16 105 VAL A C 1
ATOM 750 O O . VAL A 1 105 ? 9.712 14.147 5.725 1.00 17.92 105 VAL A O 1
ATOM 754 N N . ILE A 1 106 ? 9.816 12.517 7.274 1.00 18.60 106 ILE A N 1
ATOM 755 C CA . ILE A 1 106 ? 11.147 12.078 6.866 1.00 19.09 106 ILE A CA 1
ATOM 756 C C . ILE A 1 106 ? 11.130 11.586 5.416 1.00 19.63 106 ILE A C 1
ATOM 757 O O . ILE A 1 106 ? 11.976 11.969 4.614 1.00 20.79 106 ILE A O 1
ATOM 762 N N . ALA A 1 107 ? 10.104 10.823 5.061 1.00 20.49 107 ALA A N 1
ATOM 763 C CA . ALA A 1 107 ? 9.978 10.319 3.706 1.00 21.49 107 ALA A CA 1
ATOM 764 C C . ALA A 1 107 ? 9.895 11.499 2.732 1.00 22.07 107 ALA A C 1
ATOM 765 O O . ALA A 1 107 ? 10.499 11.478 1.645 1.00 23.20 107 ALA A O 1
ATOM 767 N N . TYR A 1 108 ? 9.173 12.540 3.130 1.00 20.73 108 TYR A N 1
ATOM 768 C CA . TYR A 1 108 ? 9.097 13.750 2.292 1.00 20.83 108 TYR A CA 1
ATOM 769 C C . TYR A 1 108 ? 10.466 14.411 2.155 1.00 20.38 108 TYR A C 1
ATOM 770 O O . TYR A 1 108 ? 10.896 14.769 1.055 1.00 21.26 108 TYR A O 1
ATOM 779 N N . LEU A 1 109 ? 11.172 14.564 3.276 1.00 19.38 109 LEU A N 1
ATOM 780 C CA . LEU A 1 109 ? 12.490 15.210 3.241 1.00 20.45 109 LEU A CA 1
ATOM 781 C C . LEU A 1 109 ? 13.418 14.425 2.306 1.00 22.12 109 LEU A C 1
ATOM 782 O O . LEU A 1 109 ? 14.245 15.017 1.605 1.00 23.94 109 LEU A O 1
ATOM 787 N N . GLU A 1 110 ? 13.248 13.112 2.278 1.00 23.93 110 GLU A N 1
ATOM 788 C CA . GLU A 1 110 ? 14.113 12.266 1.455 1.00 24.82 110 GLU A CA 1
ATOM 789 C C . GLU A 1 110 ? 13.917 12.541 -0.028 1.00 25.73 110 GLU A C 1
ATOM 790 O O . GLU A 1 110 ? 14.845 12.336 -0.822 1.00 26.65 110 GLU A O 1
ATOM 796 N N . THR A 1 111 ? 12.726 13.004 -0.404 1.00 25.16 111 THR A N 1
ATOM 797 C CA . THR A 1 111 ? 12.468 13.359 -1.816 1.00 26.24 111 THR A CA 1
ATOM 798 C C . THR A 1 111 ? 13.123 14.652 -2.289 1.00 26.69 111 THR A C 1
ATOM 799 O O . THR A 1 111 ? 13.164 14.934 -3.481 1.00 27.83 111 THR A O 1
ATOM 803 N N . LEU A 1 112 ? 13.657 15.438 -1.361 1.00 25.87 112 LEU A N 1
ATOM 804 C CA . LEU A 1 112 ? 14.200 16.753 -1.720 1.00 26.42 112 LEU A CA 1
ATOM 805 C C . LEU A 1 112 ? 15.640 16.611 -2.240 1.00 28.29 112 LEU A C 1
ATOM 806 O O . LEU A 1 112 ? 16.607 17.008 -1.592 1.00 28.24 112 LEU A O 1
ATOM 811 N N . LYS A 1 113 ? 15.772 16.000 -3.406 1.00 31.53 113 LYS A N 1
ATOM 812 C CA . LYS A 1 113 ? 17.093 15.757 -3.990 1.00 35.18 113 LYS A CA 1
ATOM 813 C C . LYS A 1 113 ? 17.021 15.610 -5.492 1.00 37.60 113 LYS A C 1
ATOM 814 O O . LYS A 1 113 ? 15.950 15.359 -6.048 1.00 37.74 113 LYS A O 1
ATOM 820 N N . GLY A 1 114 ? 18.178 15.746 -6.141 1.00 40.68 114 GLY A N 1
ATOM 821 C CA . GLY A 1 114 ? 18.266 15.768 -7.597 1.00 43.08 114 GLY A CA 1
ATOM 822 C C . GLY A 1 114 ? 19.172 16.888 -8.088 1.00 44.79 114 GLY A C 1
ATOM 823 O O . GLY A 1 114 ? 19.473 17.837 -7.344 1.00 43.87 114 GLY A O 1
ATOM 824 N N . ALA B 1 5 ? 1.766 54.801 38.940 1.00 28.57 5 ALA B N 1
ATOM 825 C CA . ALA B 1 5 ? 0.465 54.108 38.651 1.00 26.92 5 ALA B CA 1
ATOM 826 C C . ALA B 1 5 ? -0.035 54.477 37.281 1.00 26.13 5 ALA B C 1
ATOM 827 O O . ALA B 1 5 ? 0.006 55.652 36.883 1.00 28.75 5 ALA B O 1
ATOM 829 N N . ARG B 1 6 ? -0.529 53.475 36.561 1.00 23.78 6 ARG B N 1
ATOM 830 C CA . ARG B 1 6 ? -1.077 53.697 35.230 1.00 20.74 6 ARG B CA 1
ATOM 831 C C . ARG B 1 6 ? -2.558 53.933 35.212 1.00 20.19 6 ARG B C 1
ATOM 832 O O . ARG B 1 6 ? -3.287 53.502 36.098 1.00 22.07 6 ARG B O 1
ATOM 840 N N . ALA B 1 7 ? -2.993 54.636 34.164 1.00 19.25 7 ALA B N 1
ATOM 841 C CA . ALA B 1 7 ? -4.405 54.772 33.850 1.00 18.99 7 ALA B CA 1
ATOM 842 C C . ALA B 1 7 ? -4.935 53.408 33.449 1.00 19.40 7 ALA B C 1
ATOM 843 O O . ALA B 1 7 ? -4.193 52.633 32.791 1.00 20.03 7 ALA B O 1
ATOM 845 N N . PRO B 1 8 ? -6.214 53.111 33.798 1.00 19.68 8 PRO B N 1
ATOM 846 C CA . PRO B 1 8 ? -6.894 51.974 33.126 1.00 20.34 8 PRO B CA 1
ATOM 847 C C . PRO B 1 8 ? -7.086 52.308 31.664 1.00 19.62 8 PRO B C 1
ATOM 848 O O . PRO B 1 8 ? -7.137 53.477 31.299 1.00 20.12 8 PRO B O 1
ATOM 852 N N . LEU B 1 9 ? -7.205 51.282 30.841 1.00 19.90 9 LEU B N 1
ATOM 853 C CA . LEU B 1 9 ? -7.481 51.488 29.440 1.00 20.22 9 LEU B CA 1
ATOM 854 C C . LEU B 1 9 ? -8.958 51.749 29.235 1.00 21.15 9 LEU B C 1
ATOM 855 O O . LEU B 1 9 ? -9.800 51.332 30.053 1.00 22.81 9 LEU B O 1
ATOM 860 N N . PRO B 1 10 ? -9.291 52.456 28.144 1.00 20.89 10 PRO B N 1
ATOM 861 C CA . PRO B 1 10 ? -10.684 52.528 27.725 1.00 21.95 10 PRO B CA 1
ATOM 862 C C . PRO B 1 10 ? -11.161 51.143 27.249 1.00 22.07 10 PRO B C 1
ATOM 863 O O . PRO B 1 10 ? -10.330 50.283 26.931 1.00 21.65 10 PRO B O 1
ATOM 867 N N . PRO B 1 11 ? -12.481 50.936 27.183 1.00 23.04 11 PRO B N 1
ATOM 868 C CA . PRO B 1 11 ? -13.008 49.676 26.655 1.00 23.29 11 PRO B CA 1
ATOM 869 C C . PRO B 1 11 ? -12.485 49.415 25.251 1.00 23.18 11 PRO B C 1
ATOM 870 O O . PRO B 1 11 ? -12.512 50.318 24.409 1.00 24.62 11 PRO B O 1
ATOM 874 N N . GLY B 1 12 ? -12.030 48.191 25.004 1.00 22.70 12 GLY B N 1
ATOM 875 C CA . GLY B 1 12 ? -11.503 47.819 23.704 1.00 21.56 12 GLY B CA 1
ATOM 876 C C . GLY B 1 12 ? -12.583 47.223 22.819 1.00 22.62 12 GLY B C 1
ATOM 877 O O . GLY B 1 12 ? -13.532 46.618 23.306 1.00 24.18 12 GLY B O 1
ATOM 878 N N . ASP B 1 13 ? -12.382 47.395 21.520 1.00 22.66 13 ASP B N 1
ATOM 879 C CA . ASP B 1 13 ? -13.273 46.916 20.467 1.00 24.84 13 ASP B CA 1
ATOM 880 C C . ASP B 1 13 ? -12.513 45.815 19.710 1.00 23.97 13 ASP B C 1
ATOM 881 O O . ASP B 1 13 ? -11.480 46.083 19.068 1.00 24.27 13 ASP B O 1
ATOM 886 N N . ALA B 1 14 ? -13.021 44.585 19.766 1.00 24.67 14 ALA B N 1
ATOM 887 C CA . ALA B 1 14 ? -12.277 43.466 19.199 1.00 23.60 14 ALA B CA 1
ATOM 888 C C . ALA B 1 14 ? -12.147 43.510 17.675 1.00 23.15 14 ALA B C 1
ATOM 889 O O . ALA B 1 14 ? -11.127 43.061 17.148 1.00 22.72 14 ALA B O 1
ATOM 891 N N . ALA B 1 15 ? -13.171 44.015 16.979 1.00 25.40 15 ALA B N 1
ATOM 892 C CA . ALA B 1 15 ? -13.074 44.157 15.545 1.00 24.57 15 ALA B CA 1
ATOM 893 C C . ALA B 1 15 ? -11.991 45.138 15.139 1.00 24.40 15 ALA B C 1
ATOM 894 O O . ALA B 1 15 ? -11.189 44.816 14.257 1.00 24.69 15 ALA B O 1
ATOM 896 N N . ARG B 1 16 ? -11.925 46.301 15.807 1.00 23.97 16 ARG B N 1
ATOM 897 C CA . ARG B 1 16 ? -10.806 47.235 15.584 1.00 22.47 16 ARG B CA 1
ATOM 898 C C . ARG B 1 16 ? -9.476 46.592 15.964 1.00 20.90 16 ARG B C 1
ATOM 899 O O . ARG B 1 16 ? -8.495 46.795 15.275 1.00 21.25 16 ARG B O 1
ATOM 907 N N . GLY B 1 17 ? -9.466 45.806 17.042 1.00 20.13 17 GLY B N 1
ATOM 908 C CA . GLY B 1 17 ? -8.235 45.110 17.474 1.00 20.16 17 GLY B CA 1
ATOM 909 C C . GLY B 1 17 ? -7.751 44.079 16.463 1.00 19.67 17 GLY B C 1
ATOM 910 O O . GLY B 1 17 ? -6.541 43.894 16.273 1.00 18.67 17 GLY B O 1
ATOM 911 N N . GLU B 1 18 ? -8.678 43.390 15.802 1.00 20.08 18 GLU B N 1
ATOM 912 C CA . GLU B 1 18 ? -8.279 42.432 14.761 1.00 20.08 18 GLU B CA 1
ATOM 913 C C . GLU B 1 18 ? -7.591 43.130 13.592 1.00 21.00 18 GLU B C 1
ATOM 914 O O . GLU B 1 18 ? -6.608 42.618 13.031 1.00 20.78 18 GLU B O 1
ATOM 920 N N . LYS B 1 19 ? -8.130 44.295 13.224 1.00 21.38 19 LYS B N 1
ATOM 921 C CA . LYS B 1 19 ? -7.569 45.092 12.152 1.00 22.13 19 LYS B CA 1
ATOM 922 C C . LYS B 1 19 ? -6.145 45.549 12.519 1.00 20.90 19 LYS B C 1
ATOM 923 O O . LYS B 1 19 ? -5.208 45.371 11.726 1.00 21.24 19 LYS B O 1
ATOM 929 N N . LEU B 1 20 ? -5.989 46.024 13.747 1.00 19.66 20 LEU B N 1
ATOM 930 C CA . LEU B 1 20 ? -4.690 46.465 14.235 1.00 19.63 20 LEU B CA 1
ATOM 931 C C . LEU B 1 20 ? -3.732 45.260 14.287 1.00 18.90 20 LEU B C 1
ATOM 932 O O . LEU B 1 20 ? -2.516 45.393 13.974 1.00 18.12 20 LEU B O 1
ATOM 937 N N . PHE B 1 21 ? -4.252 44.106 14.726 1.00 19.34 21 PHE B N 1
ATOM 938 C CA . PHE B 1 21 ? -3.453 42.853 14.847 1.00 19.91 21 PHE B CA 1
ATOM 939 C C . PHE B 1 21 ? -2.905 42.429 13.481 1.00 20.44 21 PHE B C 1
ATOM 940 O O . PHE B 1 21 ? -1.724 42.172 13.313 1.00 19.79 21 PHE B O 1
ATOM 948 N N . LYS B 1 22 ? -3.764 42.427 12.476 1.00 21.16 22 LYS B N 1
ATOM 949 C CA . LYS B 1 22 ? -3.346 42.069 11.127 1.00 22.70 22 LYS B CA 1
ATOM 950 C C . LYS B 1 22 ? -2.308 42.999 10.540 1.00 22.52 22 LYS B C 1
ATOM 951 O O . LYS B 1 22 ? -1.433 42.569 9.779 1.00 24.04 22 LYS B O 1
ATOM 957 N N . GLY B 1 23 ? -2.349 44.263 10.958 1.00 23.19 23 GLY B N 1
ATOM 958 C CA . GLY B 1 23 ? -1.483 45.279 10.424 1.00 23.36 23 GLY B CA 1
ATOM 959 C C . GLY B 1 23 ? -0.161 45.337 11.168 1.00 23.66 23 GLY B C 1
ATOM 960 O O . GLY B 1 23 ? 0.868 45.679 10.559 1.00 25.41 23 GLY B O 1
ATOM 961 N N . ARG B 1 24 ? -0.194 44.973 12.447 1.00 21.60 24 ARG B N 1
ATOM 962 C CA . ARG B 1 24 ? 0.970 45.165 13.360 1.00 22.03 24 ARG B CA 1
ATOM 963 C C . ARG B 1 24 ? 1.601 43.908 13.985 1.00 22.78 24 ARG B C 1
ATOM 964 O O . ARG B 1 24 ? 2.724 44.008 14.548 1.00 22.94 24 ARG B O 1
ATOM 972 N N . ALA B 1 25 ? 0.915 42.766 13.981 1.00 21.54 25 ALA B N 1
ATOM 973 C CA . ALA B 1 25 ? 1.434 41.545 14.646 1.00 20.54 25 ALA B CA 1
ATOM 974 C C . ALA B 1 25 ? 1.490 40.325 13.720 1.00 19.95 25 ALA B C 1
ATOM 975 O O . ALA B 1 25 ? 2.285 39.421 13.932 1.00 19.26 25 ALA B O 1
ATOM 977 N N . ALA B 1 26 ? 0.590 40.279 12.733 1.00 20.38 26 ALA B N 1
ATOM 978 C CA . ALA B 1 26 ? 0.304 39.052 12.002 1.00 19.43 26 ALA B CA 1
ATOM 979 C C . ALA B 1 26 ? 1.484 38.445 11.222 1.00 20.33 26 ALA B C 1
ATOM 980 O O . ALA B 1 26 ? 1.569 37.217 10.978 1.00 22.09 26 ALA B O 1
ATOM 982 N N . GLN B 1 27 ? 2.414 39.290 10.839 1.00 19.44 27 GLN B N 1
ATOM 983 C CA . GLN B 1 27 ? 3.597 38.753 10.179 1.00 20.04 27 GLN B CA 1
ATOM 984 C C . GLN B 1 27 ? 4.568 37.966 11.075 1.00 18.63 27 GLN B C 1
ATOM 985 O O . GLN B 1 27 ? 5.414 37.216 10.550 1.00 18.01 27 GLN B O 1
ATOM 991 N N . CYS B 1 28 ? 4.449 38.158 12.393 1.00 16.31 28 CYS B N 1
ATOM 992 C CA . CYS B 1 28 ? 5.187 37.347 13.323 1.00 15.30 28 CYS B CA 1
ATOM 993 C C . CYS B 1 28 ? 4.354 36.353 14.125 1.00 15.25 28 CYS B C 1
ATOM 994 O O . CYS B 1 28 ? 4.898 35.447 14.760 1.00 16.05 28 CYS B O 1
ATOM 997 N N . HIS B 1 29 ? 3.045 36.607 14.229 1.00 14.18 29 HIS B N 1
ATOM 998 C CA . HIS B 1 29 ? 2.194 35.855 15.127 1.00 13.70 29 HIS B CA 1
ATOM 999 C C . HIS B 1 29 ? 0.949 35.351 14.391 1.00 15.07 29 HIS B C 1
ATOM 1000 O O . HIS B 1 29 ? 0.211 36.142 13.793 1.00 16.91 29 HIS B O 1
ATOM 1007 N N . THR B 1 30 ? 0.713 34.062 14.522 1.00 16.23 30 THR B N 1
ATOM 1008 C CA . THR B 1 30 ? -0.593 33.458 14.176 1.00 17.82 30 THR B CA 1
ATOM 1009 C C . THR B 1 30 ? -1.547 33.599 15.357 1.00 19.24 30 THR B C 1
ATOM 1010 O O . THR B 1 30 ? -1.111 33.775 16.464 1.00 18.86 30 THR B O 1
ATOM 1014 N N . ALA B 1 31 ? -2.862 33.531 15.096 1.00 20.77 31 ALA B N 1
ATOM 1015 C CA . ALA B 1 31 ? -3.869 33.789 16.144 1.00 22.17 31 ALA B CA 1
ATOM 1016 C C . ALA B 1 31 ? -4.911 32.688 16.242 1.00 23.82 31 ALA B C 1
ATOM 1017 O O . ALA B 1 31 ? -5.785 32.762 17.094 1.00 25.11 31 ALA B O 1
ATOM 1019 N N . ASN B 1 32 ? -4.818 31.699 15.364 1.00 24.81 32 ASN B N 1
ATOM 1020 C CA . ASN B 1 32 ? -5.807 30.638 15.306 1.00 27.44 32 ASN B CA 1
ATOM 1021 C C . ASN B 1 32 ? -5.456 29.462 16.211 1.00 27.81 32 ASN B C 1
ATOM 1022 O O . ASN B 1 32 ? -4.274 29.203 16.477 1.00 26.81 32 ASN B O 1
ATOM 1027 N N . GLN B 1 33 ? -6.486 28.767 16.699 1.00 29.49 33 GLN B N 1
ATOM 1028 C CA . GLN B 1 33 ? -6.272 27.582 17.526 1.00 30.43 33 GLN B CA 1
ATOM 1029 C C . GLN B 1 33 ? -5.459 26.563 16.724 1.00 30.73 33 GLN B C 1
ATOM 1030 O O . GLN B 1 33 ? -5.781 26.255 15.570 1.00 31.57 33 GLN B O 1
ATOM 1036 N N . GLY B 1 34 ? -4.368 26.090 17.319 1.00 30.49 34 GLY B N 1
ATOM 1037 C CA . GLY B 1 34 ? -3.499 25.136 16.638 1.00 30.59 34 GLY B CA 1
ATOM 1038 C C . GLY B 1 34 ? -2.586 25.748 15.588 1.00 28.95 34 GLY B C 1
ATOM 1039 O O . GLY B 1 34 ? -1.860 25.026 14.929 1.00 30.25 34 GLY B O 1
ATOM 1040 N N . GLY B 1 35 ? -2.622 27.074 15.433 1.00 27.78 35 GLY B N 1
ATOM 1041 C CA . GLY B 1 35 ? -1.758 27.764 14.467 1.00 25.25 35 GLY B CA 1
ATOM 1042 C C . GLY B 1 35 ? -0.282 27.667 14.825 1.00 24.56 35 GLY B C 1
ATOM 1043 O O . GLY B 1 35 ? 0.064 27.358 15.958 1.00 24.96 35 GLY B O 1
ATOM 1044 N N . ALA B 1 36 ? 0.570 27.911 13.836 1.00 23.25 36 ALA B N 1
ATOM 1045 C CA . ALA B 1 36 ? 2.000 27.580 13.943 1.00 21.66 36 ALA B CA 1
ATOM 1046 C C . ALA B 1 36 ? 2.764 28.688 14.621 1.00 19.47 36 ALA B C 1
ATOM 1047 O O . ALA B 1 36 ? 2.352 29.878 14.620 1.00 19.55 36 ALA B O 1
ATOM 1049 N N . ASN B 1 37 ? 3.868 28.295 15.252 1.00 18.02 37 ASN B N 1
ATOM 1050 C CA . ASN B 1 37 ? 4.855 29.274 15.615 1.00 17.49 37 ASN B CA 1
ATOM 1051 C C . ASN B 1 37 ? 5.550 29.704 14.340 1.00 15.82 37 ASN B C 1
ATOM 1052 O O . ASN B 1 37 ? 5.585 28.958 13.388 1.00 18.40 37 ASN B O 1
ATOM 1057 N N . GLY B 1 38 ? 6.068 30.934 14.336 1.00 14.87 38 GLY B N 1
ATOM 1058 C CA . GLY B 1 38 ? 6.807 31.540 13.226 1.00 13.41 38 GLY B CA 1
ATOM 1059 C C . GLY B 1 38 ? 7.939 32.375 13.825 1.00 13.80 38 GLY B C 1
ATOM 1060 O O . GLY B 1 38 ? 8.682 31.892 14.687 1.00 15.69 38 GLY B O 1
ATOM 1061 N N . VAL B 1 39 ? 8.088 33.636 13.379 1.00 14.67 39 VAL B N 1
ATOM 1062 C CA . VAL B 1 39 ? 9.042 34.537 14.045 1.00 14.20 39 VAL B CA 1
ATOM 1063 C C . VAL B 1 39 ? 8.710 34.600 15.537 1.00 14.54 39 VAL B C 1
ATOM 1064 O O . VAL B 1 39 ? 9.601 34.440 16.390 1.00 14.98 39 VAL B O 1
ATOM 1068 N N . GLY B 1 40 ? 7.442 34.831 15.846 1.00 14.71 40 GLY B N 1
ATOM 1069 C CA . GLY B 1 40 ? 6.945 34.746 17.246 1.00 14.61 40 GLY B CA 1
ATOM 1070 C C . GLY B 1 40 ? 5.952 33.605 17.479 1.00 15.46 40 GLY B C 1
ATOM 1071 O O . GLY B 1 40 ? 5.597 32.864 16.534 1.00 14.74 40 GLY B O 1
ATOM 1072 N N . PRO B 1 41 ? 5.515 33.392 18.728 1.00 14.48 41 PRO B N 1
ATOM 1073 C CA . PRO B 1 41 ? 4.675 32.259 19.039 1.00 15.28 41 PRO B CA 1
ATOM 1074 C C . PRO B 1 41 ? 3.228 32.454 18.562 1.00 14.79 41 PRO B C 1
ATOM 1075 O O . PRO B 1 41 ? 2.719 33.604 18.481 1.00 15.79 41 PRO B O 1
ATOM 1079 N N . ASN B 1 42 ? 2.541 31.364 18.333 1.00 16.45 42 ASN B N 1
ATOM 1080 C CA . ASN B 1 42 ? 1.096 31.403 18.177 1.00 16.51 42 ASN B CA 1
ATOM 1081 C C . ASN B 1 42 ? 0.495 32.037 19.420 1.00 18.30 42 ASN B C 1
ATOM 1082 O O . ASN B 1 42 ? 0.924 31.717 20.515 1.00 18.55 42 ASN B O 1
ATOM 1087 N N . LEU B 1 43 ? -0.517 32.888 19.251 1.00 17.51 43 LEU B N 1
ATOM 1088 C CA . LEU B 1 43 ? -1.099 33.613 20.367 1.00 17.60 43 LEU B CA 1
ATOM 1089 C C . LEU B 1 43 ? -2.524 33.201 20.747 1.00 18.78 43 LEU B C 1
ATOM 1090 O O . LEU B 1 43 ? -3.183 33.894 21.528 1.00 19.46 43 LEU B O 1
ATOM 1095 N N . TYR B 1 44 ? -3.026 32.086 20.206 1.00 20.27 44 TYR B N 1
ATOM 1096 C CA . TYR B 1 44 ? -4.335 31.635 20.683 1.00 22.18 44 TYR B CA 1
ATOM 1097 C C . TYR B 1 44 ? -4.291 31.348 22.192 1.00 23.41 44 TYR B C 1
ATOM 1098 O O . TYR B 1 44 ? -3.354 30.702 22.680 1.00 25.12 44 TYR B O 1
ATOM 1107 N N . GLY B 1 45 ? -5.269 31.867 22.935 1.00 24.29 45 GLY B N 1
ATOM 1108 C CA . GLY B 1 45 ? -5.313 31.630 24.382 1.00 25.57 45 GLY B CA 1
ATOM 1109 C C . GLY B 1 45 ? -4.193 32.300 25.158 1.00 24.53 45 GLY B C 1
ATOM 1110 O O . GLY B 1 45 ? -3.883 31.896 26.271 1.00 26.18 45 GLY B O 1
ATOM 1111 N N . LEU B 1 46 ? -3.588 33.341 24.572 1.00 23.00 46 LEU B N 1
ATOM 1112 C CA . LEU B 1 46 ? -2.537 34.115 25.238 1.00 22.88 46 LEU B CA 1
ATOM 1113 C C . LEU B 1 46 ? -2.983 34.796 26.546 1.00 23.16 46 LEU B C 1
ATOM 1114 O O . LEU B 1 46 ? -2.261 34.777 27.562 1.00 22.89 46 LEU B O 1
ATOM 1119 N N . VAL B 1 47 ? -4.158 35.409 26.523 1.00 24.02 47 VAL B N 1
ATOM 1120 C CA . VAL B 1 47 ? -4.586 36.196 27.666 1.00 24.00 47 VAL B CA 1
ATOM 1121 C C . VAL B 1 47 ? -4.725 35.323 28.918 1.00 25.28 47 VAL B C 1
ATOM 1122 O O . VAL B 1 47 ? -5.355 34.267 28.873 1.00 26.54 47 VAL B O 1
ATOM 1126 N N . GLY B 1 48 ? -4.096 35.759 30.010 1.00 24.90 48 GLY B N 1
ATOM 1127 C CA . GLY B 1 48 ? -4.073 35.015 31.263 1.00 26.03 48 GLY B CA 1
ATOM 1128 C C . GLY B 1 48 ? -2.986 33.958 31.401 1.00 26.20 48 GLY B C 1
ATOM 1129 O O . GLY B 1 48 ? -2.877 33.309 32.444 1.00 27.76 48 GLY B O 1
ATOM 1130 N N . ARG B 1 49 ? -2.197 33.749 30.348 1.00 25.17 49 ARG B N 1
ATOM 1131 C CA . ARG B 1 49 ? -1.160 32.738 30.356 1.00 25.05 49 ARG B CA 1
ATOM 1132 C C . ARG B 1 49 ? 0.041 33.225 31.148 1.00 23.95 49 ARG B C 1
ATOM 1133 O O . ARG B 1 49 ? 0.373 34.406 31.096 1.00 22.87 49 ARG B O 1
ATOM 1141 N N . HIS B 1 50 ? 0.695 32.313 31.865 1.00 24.30 50 HIS B N 1
ATOM 1142 C CA . HIS B 1 50 ? 2.056 32.573 32.330 1.00 24.67 50 HIS B CA 1
ATOM 1143 C C . HIS B 1 50 ? 2.993 32.870 31.141 1.00 23.08 50 HIS B C 1
ATOM 1144 O O . HIS B 1 50 ? 2.958 32.165 30.137 1.00 22.51 50 HIS B O 1
ATOM 1151 N N . SER B 1 51 ? 3.832 33.896 31.269 1.00 20.85 51 SER B N 1
ATOM 1152 C CA . SER B 1 51 ? 4.728 34.298 30.162 1.00 19.20 51 SER B CA 1
ATOM 1153 C C . SER B 1 51 ? 5.787 33.246 29.847 1.00 19.65 51 SER B C 1
ATOM 1154 O O . SER B 1 51 ? 6.224 32.488 30.741 1.00 21.50 51 SER B O 1
ATOM 1157 N N . GLY B 1 52 ? 6.193 33.194 28.571 1.00 18.29 52 GLY B N 1
ATOM 1158 C CA . GLY B 1 52 ? 7.310 32.334 28.189 1.00 19.21 52 GLY B CA 1
ATOM 1159 C C . GLY B 1 52 ? 7.033 30.852 28.183 1.00 20.35 52 GLY B C 1
ATOM 1160 O O . GLY B 1 52 ? 7.950 30.071 28.405 1.00 21.38 52 GLY B O 1
ATOM 1161 N N . THR B 1 53 ? 5.788 30.440 27.904 1.00 19.37 53 THR B N 1
ATOM 1162 C CA . THR B 1 53 ? 5.446 29.022 27.992 1.00 21.21 53 THR B CA 1
ATOM 1163 C C . THR B 1 53 ? 4.609 28.477 26.842 1.00 20.05 53 THR B C 1
ATOM 1164 O O . THR B 1 53 ? 4.094 27.348 26.966 1.00 22.14 53 THR B O 1
ATOM 1168 N N . ILE B 1 54 ? 4.463 29.224 25.738 1.00 20.02 54 ILE B N 1
ATOM 1169 C CA . ILE B 1 54 ? 3.669 28.697 24.599 1.00 20.27 54 ILE B CA 1
ATOM 1170 C C . ILE B 1 54 ? 4.338 27.473 23.998 1.00 20.42 54 ILE B C 1
ATOM 1171 O O . ILE B 1 54 ? 5.566 27.427 23.822 1.00 20.31 54 ILE B O 1
ATOM 1176 N N . GLU B 1 55 ? 3.510 26.474 23.716 1.00 21.20 55 GLU B N 1
ATOM 1177 C CA . GLU B 1 55 ? 3.951 25.171 23.278 1.00 21.73 55 GLU B CA 1
ATOM 1178 C C . GLU B 1 55 ? 4.877 25.280 22.084 1.00 21.26 55 GLU B C 1
ATOM 1179 O O . GLU B 1 55 ? 4.552 25.953 21.105 1.00 21.63 55 GLU B O 1
ATOM 1185 N N . GLY B 1 56 ? 6.038 24.640 22.194 1.00 19.92 56 GLY B N 1
ATOM 1186 C CA . GLY B 1 56 ? 7.034 24.597 21.106 1.00 19.79 56 GLY B CA 1
ATOM 1187 C C . GLY B 1 56 ? 7.913 25.858 20.962 1.00 18.77 56 GLY B C 1
ATOM 1188 O O . GLY B 1 56 ? 8.928 25.817 20.279 1.00 18.91 56 GLY B O 1
ATOM 1189 N N . TYR B 1 57 ? 7.562 26.983 21.588 1.00 17.44 57 TYR B N 1
ATOM 1190 C CA . TYR B 1 57 ? 8.306 28.218 21.275 1.00 16.39 57 TYR B CA 1
ATOM 1191 C C . TYR B 1 57 ? 9.639 28.345 22.059 1.00 16.68 57 TYR B C 1
ATOM 1192 O O . TYR B 1 57 ? 9.676 28.127 23.277 1.00 17.54 57 TYR B O 1
ATOM 1201 N N . ALA B 1 58 ? 10.700 28.730 21.347 1.00 16.83 58 ALA B N 1
ATOM 1202 C CA . ALA B 1 58 ? 12.023 28.929 21.920 1.00 15.94 58 ALA B CA 1
ATOM 1203 C C . ALA B 1 58 ? 12.227 30.408 22.175 1.00 15.81 58 ALA B C 1
ATOM 1204 O O . ALA B 1 58 ? 12.470 31.176 21.276 1.00 15.81 58 ALA B O 1
ATOM 1206 N N . TYR B 1 59 ? 12.086 30.796 23.441 1.00 14.90 59 TYR B N 1
ATOM 1207 C CA . TYR B 1 59 ? 12.114 32.195 23.797 1.00 14.20 59 TYR B CA 1
ATOM 1208 C C . TYR B 1 59 ? 13.520 32.732 24.059 1.00 14.66 59 TYR B C 1
ATOM 1209 O O . TYR B 1 59 ? 14.486 31.964 24.297 1.00 15.74 59 TYR B O 1
ATOM 1218 N N . SER B 1 60 ? 13.642 34.052 24.005 1.00 14.54 60 SER B N 1
ATOM 1219 C CA . SER B 1 60 ? 14.842 34.697 24.593 1.00 13.18 60 SER B CA 1
ATOM 1220 C C . SER B 1 60 ? 14.975 34.341 26.079 1.00 16.43 60 SER B C 1
ATOM 1221 O O . SER B 1 60 ? 14.002 33.954 26.722 1.00 16.49 60 SER B O 1
ATOM 1224 N N . LYS B 1 61 ? 16.166 34.532 26.630 1.00 16.05 61 LYS B N 1
ATOM 1225 C CA . LYS B 1 61 ? 16.330 34.366 28.074 1.00 17.23 61 LYS B CA 1
ATOM 1226 C C . LYS B 1 61 ? 15.378 35.287 28.863 1.00 16.68 61 LYS B C 1
ATOM 1227 O O . LYS B 1 61 ? 14.730 34.869 29.814 1.00 16.35 61 LYS B O 1
ATOM 1233 N N . ALA B 1 62 ? 15.263 36.542 28.437 1.00 13.87 62 ALA B N 1
ATOM 1234 C CA . ALA B 1 62 ? 14.426 37.519 29.118 1.00 15.86 62 ALA B CA 1
ATOM 1235 C C . ALA B 1 62 ? 12.976 37.021 29.161 1.00 16.71 62 ALA B C 1
ATOM 1236 O O . ALA B 1 62 ? 12.378 36.987 30.241 1.00 18.64 62 ALA B O 1
ATOM 1238 N N . ASN B 1 63 ? 12.418 36.618 28.009 1.00 15.80 63 ASN B N 1
ATOM 1239 C CA . ASN B 1 63 ? 10.993 36.224 27.976 1.00 16.74 63 ASN B CA 1
ATOM 1240 C C . ASN B 1 63 ? 10.786 34.900 28.666 1.00 18.49 63 ASN B C 1
ATOM 1241 O O . ASN B 1 63 ? 9.764 34.701 29.308 1.00 19.32 63 ASN B O 1
ATOM 1246 N N . ALA B 1 64 ? 11.761 33.993 28.542 1.00 19.32 64 ALA B N 1
ATOM 1247 C CA . ALA B 1 64 ? 11.687 32.690 29.243 1.00 20.82 64 ALA B CA 1
ATOM 1248 C C . ALA B 1 64 ? 11.603 32.874 30.761 1.00 22.50 64 ALA B C 1
ATOM 1249 O O . ALA B 1 64 ? 10.875 32.144 31.448 1.00 23.99 64 ALA B O 1
ATOM 1251 N N . GLU B 1 65 ? 12.379 33.834 31.276 1.00 23.30 65 GLU B N 1
ATOM 1252 C CA . GLU B 1 65 ? 12.528 34.046 32.715 1.00 25.48 65 GLU B CA 1
ATOM 1253 C C . GLU B 1 65 ? 11.569 35.098 33.285 1.00 26.27 65 GLU B C 1
ATOM 1254 O O . GLU B 1 65 ? 11.585 35.319 34.516 1.00 27.35 65 GLU B O 1
ATOM 1260 N N . SER B 1 66 ? 10.754 35.735 32.428 1.00 26.39 66 SER B N 1
ATOM 1261 C CA . SER B 1 66 ? 10.015 36.984 32.737 1.00 26.52 66 SER B CA 1
ATOM 1262 C C . SER B 1 66 ? 8.986 36.936 33.876 1.00 27.91 66 SER B C 1
ATOM 1263 O O . SER B 1 66 ? 8.694 37.974 34.494 1.00 27.96 66 SER B O 1
ATOM 1266 N N . GLY B 1 67 ? 8.422 35.752 34.106 1.00 27.69 67 GLY B N 1
ATOM 1267 C CA . GLY B 1 67 ? 7.554 35.518 35.281 1.00 28.16 67 GLY B CA 1
ATOM 1268 C C . GLY B 1 67 ? 6.378 36.455 35.473 1.00 27.26 67 GLY B C 1
ATOM 1269 O O . GLY B 1 67 ? 5.989 36.755 36.586 1.00 28.22 67 GLY B O 1
ATOM 1270 N N . VAL B 1 68 ? 5.763 36.894 34.383 1.00 26.03 68 VAL B N 1
ATOM 1271 C CA . VAL B 1 68 ? 4.554 37.658 34.505 1.00 25.95 68 VAL B CA 1
ATOM 1272 C C . VAL B 1 68 ? 3.410 36.781 33.992 1.00 26.00 68 VAL B C 1
ATOM 1273 O O . VAL B 1 68 ? 3.652 35.697 33.402 1.00 26.07 68 VAL B O 1
ATOM 1277 N N . VAL B 1 69 ? 2.186 37.213 34.272 1.00 25.19 69 VAL B N 1
ATOM 1278 C CA . VAL B 1 69 ? 0.996 36.581 33.731 1.00 25.01 69 VAL B CA 1
ATOM 1279 C C . VAL B 1 69 ? 0.372 37.620 32.812 1.00 23.72 69 VAL B C 1
ATOM 1280 O O . VAL B 1 69 ? 0.221 38.790 33.202 1.00 24.96 69 VAL B O 1
ATOM 1284 N N . TRP B 1 70 ? 0.017 37.219 31.595 1.00 23.02 70 TRP B N 1
ATOM 1285 C CA . TRP B 1 70 ? -0.491 38.159 30.597 1.00 21.99 70 TRP B CA 1
ATOM 1286 C C . TRP B 1 70 ? -1.950 38.588 30.804 1.00 23.21 70 TRP B C 1
ATOM 1287 O O . TRP B 1 70 ? -2.810 38.368 29.959 1.00 23.03 70 TRP B O 1
ATOM 1298 N N . THR B 1 71 ? -2.216 39.247 31.921 1.00 23.75 71 THR B N 1
ATOM 1299 C CA . THR B 1 71 ? -3.538 39.852 32.118 1.00 24.19 71 THR B CA 1
ATOM 1300 C C . THR B 1 71 ? -3.587 41.185 31.370 1.00 23.04 71 THR B C 1
ATOM 1301 O O . THR B 1 71 ? -2.540 41.722 31.017 1.00 21.88 71 THR B O 1
ATOM 1305 N N . PRO B 1 72 ? -4.783 41.744 31.113 1.00 23.18 72 PRO B N 1
ATOM 1306 C CA . PRO B 1 72 ? -4.849 42.981 30.319 1.00 22.48 72 PRO B CA 1
ATOM 1307 C C . PRO B 1 72 ? -4.023 44.162 30.843 1.00 22.36 72 PRO B C 1
ATOM 1308 O O . PRO B 1 72 ? -3.514 44.933 30.022 1.00 21.43 72 PRO B O 1
ATOM 1312 N N . ASP B 1 73 ? -3.909 44.312 32.170 1.00 21.93 73 ASP B N 1
ATOM 1313 C CA . ASP B 1 73 ? -3.100 45.397 32.746 1.00 22.87 73 ASP B CA 1
ATOM 1314 C C . ASP B 1 73 ? -1.613 45.254 32.379 1.00 21.78 73 ASP B C 1
ATOM 1315 O O . ASP B 1 73 ? -0.919 46.253 32.080 1.00 21.38 73 ASP B O 1
ATOM 1320 N N . VAL B 1 74 ? -1.148 44.007 32.357 1.00 20.71 74 VAL B N 1
ATOM 1321 C CA . VAL B 1 74 ? 0.244 43.726 32.018 1.00 18.89 74 VAL B CA 1
ATOM 1322 C C . VAL B 1 74 ? 0.450 43.857 30.504 1.00 18.96 74 VAL B C 1
ATOM 1323 O O . VAL B 1 74 ? 1.451 44.428 30.056 1.00 18.56 74 VAL B O 1
ATOM 1327 N N . LEU B 1 75 ? -0.492 43.338 29.706 1.00 18.21 75 LEU B N 1
ATOM 1328 C CA . LEU B 1 75 ? -0.419 43.540 28.259 1.00 17.68 75 LEU B CA 1
ATOM 1329 C C . LEU B 1 75 ? -0.378 45.025 27.891 1.00 18.11 75 LEU B C 1
ATOM 1330 O O . LEU B 1 75 ? 0.299 45.413 26.925 1.00 18.84 75 LEU B O 1
ATOM 1335 N N . ASP B 1 76 ? -1.092 45.868 28.661 1.00 17.70 76 ASP B N 1
ATOM 1336 C CA . ASP B 1 76 ? -1.161 47.292 28.359 1.00 18.64 76 ASP B CA 1
ATOM 1337 C C . ASP B 1 76 ? 0.246 47.904 28.399 1.00 17.99 76 ASP B C 1
ATOM 1338 O O . ASP B 1 76 ? 0.680 48.547 27.435 1.00 18.32 76 ASP B O 1
ATOM 1343 N N . VAL B 1 77 ? 0.933 47.738 29.528 1.00 19.50 77 VAL B N 1
ATOM 1344 C CA . VAL B 1 77 ? 2.273 48.332 29.710 1.00 20.10 77 VAL B CA 1
ATOM 1345 C C . VAL B 1 77 ? 3.293 47.695 28.744 1.00 18.74 77 VAL B C 1
ATOM 1346 O O . VAL B 1 77 ? 4.097 48.389 28.156 1.00 18.57 77 VAL B O 1
ATOM 1350 N N . TYR B 1 78 ? 3.217 46.380 28.562 1.00 17.87 78 TYR B N 1
ATOM 1351 C CA . TYR B 1 78 ? 4.111 45.695 27.631 1.00 17.12 78 TYR B CA 1
ATOM 1352 C C . TYR B 1 78 ? 3.957 46.193 26.216 1.00 16.76 78 TYR B C 1
ATOM 1353 O O . TYR B 1 78 ? 4.949 46.533 25.566 1.00 16.23 78 TYR B O 1
ATOM 1362 N N . LEU B 1 79 ? 2.715 46.199 25.720 1.00 17.19 79 LEU B N 1
ATOM 1363 C CA . LEU B 1 79 ? 2.469 46.640 24.333 1.00 16.71 79 LEU B CA 1
ATOM 1364 C C . LEU B 1 79 ? 2.803 48.086 24.079 1.00 17.77 79 LEU B C 1
ATOM 1365 O O . LEU B 1 79 ? 3.120 48.451 22.954 1.00 18.48 79 LEU B O 1
ATOM 1370 N N . GLU B 1 80 ? 2.750 48.938 25.115 1.00 17.42 80 GLU B N 1
ATOM 1371 C CA . GLU B 1 80 ? 3.190 50.319 24.940 1.00 18.06 80 GLU B CA 1
ATOM 1372 C C . GLU B 1 80 ? 4.661 50.413 24.514 1.00 17.54 80 GLU B C 1
ATOM 1373 O O . GLU B 1 80 ? 5.052 51.284 23.716 1.00 18.88 80 GLU B O 1
ATOM 1379 N N . ASN B 1 81 ? 5.508 49.559 25.104 1.00 17.90 81 ASN B N 1
ATOM 1380 C CA . ASN B 1 81 ? 6.895 49.603 24.780 1.00 16.45 81 ASN B CA 1
ATOM 1381 C C . ASN B 1 81 ? 7.562 48.311 25.272 1.00 16.64 81 ASN B C 1
ATOM 1382 O O . ASN B 1 81 ? 7.964 48.231 26.423 1.00 16.63 81 ASN B O 1
ATOM 1387 N N . PRO B 1 82 ? 7.639 47.298 24.406 1.00 15.29 82 PRO B N 1
ATOM 1388 C CA . PRO B 1 82 ? 8.116 45.980 24.805 1.00 15.22 82 PRO B CA 1
ATOM 1389 C C . PRO B 1 82 ? 9.540 45.993 25.363 1.00 15.70 82 PRO B C 1
ATOM 1390 O O . PRO B 1 82 ? 9.817 45.337 26.383 1.00 16.91 82 PRO B O 1
ATOM 1406 N N . LYS B 1 84 ? 11.060 48.385 26.961 1.00 17.67 84 LYS B N 1
ATOM 1407 C CA . LYS B 1 84 ? 11.116 48.986 28.290 1.00 17.90 84 LYS B CA 1
ATOM 1408 C C . LYS B 1 84 ? 10.598 48.003 29.327 1.00 17.91 84 LYS B C 1
ATOM 1409 O O . LYS B 1 84 ? 11.183 47.854 30.424 1.00 20.34 84 LYS B O 1
ATOM 1415 N N . PHE B 1 85 ? 9.532 47.283 28.982 1.00 17.33 85 PHE B N 1
ATOM 1416 C CA . PHE B 1 85 ? 8.936 46.356 29.914 1.00 18.59 85 PHE B CA 1
ATOM 1417 C C . PHE B 1 85 ? 9.772 45.097 30.104 1.00 18.22 85 PHE B C 1
ATOM 1418 O O . PHE B 1 85 ? 9.869 44.577 31.208 1.00 21.29 85 PHE B O 1
ATOM 1426 N N . MET B 1 86 ? 10.335 44.604 29.008 1.00 16.95 86 MET B N 1
ATOM 1427 C CA . MET B 1 86 ? 11.090 43.342 28.985 1.00 16.04 86 MET B CA 1
ATOM 1428 C C . MET B 1 86 ? 12.420 43.523 28.264 1.00 16.01 86 MET B C 1
ATOM 1429 O O . MET B 1 86 ? 12.617 42.980 27.153 1.00 15.91 86 MET B O 1
ATOM 1434 N N . PRO B 1 87 ? 13.365 44.253 28.883 1.00 16.05 87 PRO B N 1
ATOM 1435 C CA . PRO B 1 87 ? 14.635 44.464 28.201 1.00 16.03 87 PRO B CA 1
ATOM 1436 C C . PRO B 1 87 ? 15.325 43.111 27.905 1.00 14.68 87 PRO B C 1
ATOM 1437 O O . PRO B 1 87 ? 15.323 42.193 28.751 1.00 16.30 87 PRO B O 1
ATOM 1441 N N . GLY B 1 88 ? 15.893 42.987 26.716 1.00 14.96 88 GLY B N 1
ATOM 1442 C CA . GLY B 1 88 ? 16.423 41.698 26.300 1.00 13.97 88 GLY B CA 1
ATOM 1443 C C . GLY B 1 88 ? 15.451 40.842 25.477 1.00 14.00 88 GLY B C 1
ATOM 1444 O O . GLY B 1 88 ? 15.843 39.792 24.989 1.00 15.15 88 GLY B O 1
ATOM 1445 N N . THR B 1 89 ? 14.190 41.259 25.340 1.00 15.89 89 THR B N 1
ATOM 1446 C CA . THR B 1 89 ? 13.288 40.536 24.429 1.00 15.41 89 THR B CA 1
ATOM 1447 C C . THR B 1 89 ? 13.803 40.572 22.968 1.00 15.36 89 THR B C 1
ATOM 1448 O O . THR B 1 89 ? 14.488 41.539 22.562 1.00 15.13 89 THR B O 1
ATOM 1452 N N . LYS B 1 90 ? 13.445 39.550 22.174 1.00 14.24 90 LYS B N 1
ATOM 1453 C CA . LYS B 1 90 ? 13.794 39.512 20.742 1.00 14.09 90 LYS B CA 1
ATOM 1454 C C . LYS B 1 90 ? 12.532 39.865 19.909 1.00 13.66 90 LYS B C 1
ATOM 1455 O O . LYS B 1 90 ? 12.560 39.707 18.699 1.00 17.11 90 LYS B O 1
ATOM 1461 N N . MET B 1 91 ? 11.496 40.374 20.562 1.00 13.69 91 MET B N 1
ATOM 1462 C CA . MET B 1 91 ? 10.306 40.854 19.825 1.00 13.25 91 MET B CA 1
ATOM 1463 C C . MET B 1 91 ? 10.575 42.213 19.237 1.00 13.29 91 MET B C 1
ATOM 1464 O O . MET B 1 91 ? 10.783 43.208 19.992 1.00 15.24 91 MET B O 1
ATOM 1469 N N . SER B 1 92 ? 10.562 42.270 17.904 1.00 14.52 92 SER B N 1
ATOM 1470 C CA . SER B 1 92 ? 10.960 43.475 17.190 1.00 15.51 92 SER B CA 1
ATOM 1471 C C . SER B 1 92 ? 9.779 44.387 16.922 1.00 16.62 92 SER B C 1
ATOM 1472 O O . SER B 1 92 ? 9.361 44.587 15.758 1.00 17.74 92 SER B O 1
ATOM 1475 N N . PHE B 1 93 ? 9.208 44.882 18.020 1.00 17.06 93 PHE B N 1
ATOM 1476 C CA . PHE B 1 93 ? 8.022 45.742 17.976 1.00 17.10 93 PHE B CA 1
ATOM 1477 C C . PHE B 1 93 ? 8.248 46.936 18.900 1.00 16.28 93 PHE B C 1
ATOM 1478 O O . PHE B 1 93 ? 8.464 46.767 20.107 1.00 16.75 93 PHE B O 1
ATOM 1486 N N . ALA B 1 94 ? 8.206 48.141 18.314 1.00 17.90 94 ALA B N 1
ATOM 1487 C CA . ALA B 1 94 ? 8.456 49.384 19.054 1.00 19.09 94 ALA B CA 1
ATOM 1488 C C . ALA B 1 94 ? 7.430 49.660 20.138 1.00 20.34 94 ALA B C 1
ATOM 1489 O O . ALA B 1 94 ? 7.792 50.074 21.243 1.00 20.89 94 ALA B O 1
ATOM 1491 N N . GLY B 1 95 ? 6.161 49.432 19.826 1.00 20.66 95 GLY B N 1
ATOM 1492 C CA . GLY B 1 95 ? 5.141 49.704 20.801 1.00 21.06 95 GLY B CA 1
ATOM 1493 C C . GLY B 1 95 ? 4.004 50.487 20.183 1.00 22.29 95 GLY B C 1
ATOM 1494 O O . GLY B 1 95 ? 4.126 51.037 19.088 1.00 22.64 95 GLY B O 1
ATOM 1495 N N . MET B 1 96 ? 2.926 50.559 20.938 1.00 22.74 96 MET B N 1
ATOM 1496 C CA . MET B 1 96 ? 1.716 51.285 20.516 1.00 22.82 96 MET B CA 1
ATOM 1497 C C . MET B 1 96 ? 1.444 52.378 21.523 1.00 23.46 96 MET B C 1
ATOM 1498 O O . MET B 1 96 ? 1.082 52.087 22.663 1.00 22.60 96 MET B O 1
ATOM 1503 N N . LYS B 1 97 ? 1.583 53.635 21.080 1.00 24.59 97 LYS B N 1
ATOM 1504 C CA . LYS B 1 97 ? 1.430 54.803 21.940 1.00 25.39 97 LYS B CA 1
ATOM 1505 C C . LYS B 1 97 ? 0.001 55.091 22.362 1.00 24.07 97 LYS B C 1
ATOM 1506 O O . LYS B 1 97 ? -0.229 55.718 23.395 1.00 24.43 97 LYS B O 1
ATOM 1512 N N . LYS B 1 98 ? -0.953 54.685 21.530 1.00 21.84 98 LYS B N 1
ATOM 1513 C CA . LYS B 1 98 ? -2.331 55.100 21.713 1.00 22.70 98 LYS B CA 1
ATOM 1514 C C . LYS B 1 98 ? -3.105 54.137 22.597 1.00 20.08 98 LYS B C 1
ATOM 1515 O O . LYS B 1 98 ? -3.200 52.964 22.280 1.00 19.76 98 LYS B O 1
ATOM 1521 N N . PRO B 1 99 ? -3.621 54.636 23.735 1.00 19.53 99 PRO B N 1
ATOM 1522 C CA . PRO B 1 99 ? -4.316 53.749 24.652 1.00 19.61 99 PRO B CA 1
ATOM 1523 C C . PRO B 1 99 ? -5.498 53.023 23.997 1.00 18.33 99 PRO B C 1
ATOM 1524 O O . PRO B 1 99 ? -5.707 51.844 24.265 1.00 18.47 99 PRO B O 1
ATOM 1528 N N . GLN B 1 100 ? -6.304 53.686 23.153 1.00 19.95 100 GLN B N 1
ATOM 1529 C CA . GLN B 1 100 ? -7.414 52.970 22.534 1.00 19.33 100 GLN B CA 1
ATOM 1530 C C . GLN B 1 100 ? -6.964 51.826 21.634 1.00 19.24 100 GLN B C 1
ATOM 1531 O O . GLN B 1 100 ? -7.619 50.784 21.568 1.00 21.09 100 GLN B O 1
ATOM 1537 N N . GLU B 1 101 ? -5.865 52.030 20.932 1.00 19.13 101 GLU B N 1
ATOM 1538 C CA . GLU B 1 101 ? -5.318 50.983 20.082 1.00 18.56 101 GLU B CA 1
ATOM 1539 C C . GLU B 1 101 ? -4.843 49.765 20.863 1.00 17.92 101 GLU B C 1
ATOM 1540 O O . GLU B 1 101 ? -5.066 48.635 20.443 1.00 18.91 101 GLU B O 1
ATOM 1546 N N . ARG B 1 102 ? -4.169 49.996 21.985 1.00 18.39 102 ARG B N 1
ATOM 1547 C CA . ARG B 1 102 ? -3.753 48.893 22.851 1.00 16.46 102 ARG B CA 1
ATOM 1548 C C . ARG B 1 102 ? -4.968 48.181 23.432 1.00 17.77 102 ARG B C 1
ATOM 1549 O O . ARG B 1 102 ? -4.996 46.935 23.481 1.00 18.10 102 ARG B O 1
ATOM 1557 N N . ALA B 1 103 ? -5.975 48.949 23.860 1.00 17.75 103 ALA B N 1
ATOM 1558 C CA . ALA B 1 103 ? -7.219 48.360 24.369 1.00 17.65 103 ALA B CA 1
ATOM 1559 C C . ALA B 1 103 ? -7.901 47.496 23.312 1.00 18.26 103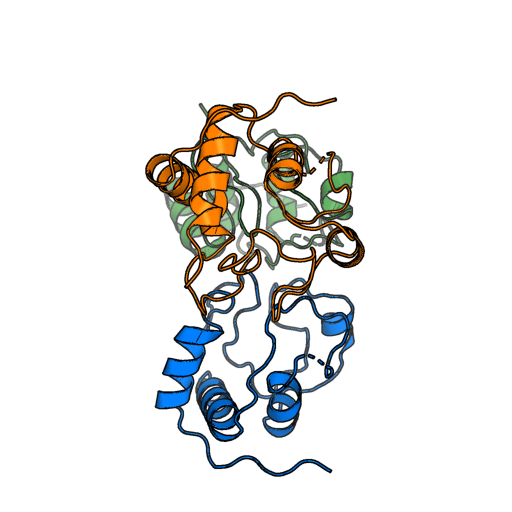 ALA B C 1
ATOM 1560 O O . ALA B 1 103 ? -8.397 46.433 23.615 1.00 19.03 103 ALA B O 1
ATOM 1562 N N . ASP B 1 104 ? -7.927 47.980 22.084 1.00 18.68 104 ASP B N 1
ATOM 1563 C CA . ASP B 1 104 ? -8.545 47.231 20.983 1.00 18.81 104 ASP B CA 1
ATOM 1564 C C . ASP B 1 104 ? -7.822 45.908 20.713 1.00 17.88 104 ASP B C 1
ATOM 1565 O O . ASP B 1 104 ? -8.461 44.843 20.637 1.00 17.65 104 ASP B O 1
ATOM 1570 N N . VAL B 1 105 ? -6.496 45.972 20.595 1.00 18.43 105 VAL B N 1
ATOM 1571 C CA . VAL B 1 105 ? -5.685 44.741 20.419 1.00 18.15 105 VAL B CA 1
ATOM 1572 C C . VAL B 1 105 ? -5.897 43.767 21.572 1.00 18.14 105 VAL B C 1
ATOM 1573 O O . VAL B 1 105 ? -6.073 42.580 21.350 1.00 18.04 105 VAL B O 1
ATOM 1577 N N . ILE B 1 106 ? -5.882 44.271 22.816 1.00 17.86 106 ILE B N 1
ATOM 1578 C CA . ILE B 1 106 ? -6.113 43.401 23.969 1.00 18.53 106 ILE B CA 1
ATOM 1579 C C . ILE B 1 106 ? -7.504 42.757 23.912 1.00 18.81 106 ILE B C 1
ATOM 1580 O O . ILE B 1 106 ? -7.630 41.567 24.176 1.00 20.42 106 ILE B O 1
ATOM 1585 N N . ALA B 1 107 ? -8.510 43.538 23.545 1.00 19.14 107 ALA B N 1
ATOM 1586 C CA . ALA B 1 107 ? -9.860 43.005 23.398 1.00 20.20 107 ALA B CA 1
ATOM 1587 C C . ALA B 1 107 ? -9.897 41.922 22.297 1.00 21.31 107 ALA B C 1
ATOM 1588 O O . ALA B 1 107 ? -10.585 40.886 22.440 1.00 21.85 107 ALA B O 1
ATOM 1590 N N . TYR B 1 108 ? -9.132 42.112 21.217 1.00 19.93 108 TYR B N 1
ATOM 1591 C CA . TYR B 1 108 ? -9.045 41.052 20.199 1.00 21.10 108 TYR B CA 1
ATOM 1592 C C . TYR B 1 108 ? -8.373 39.798 20.761 1.00 20.61 108 TYR B C 1
ATOM 1593 O O . TYR B 1 108 ? -8.841 38.684 20.575 1.00 22.54 108 TYR B O 1
ATOM 1602 N N . LEU B 1 109 ? -7.258 39.964 21.471 1.00 19.22 109 LEU B N 1
ATOM 1603 C CA . LEU B 1 109 ? -6.582 38.789 22.020 1.00 20.80 109 LEU B CA 1
ATOM 1604 C C . LEU B 1 109 ? -7.492 38.014 22.973 1.00 22.69 109 LEU B C 1
ATOM 1605 O O . LEU B 1 109 ? -7.390 36.779 23.068 1.00 23.99 109 LEU B O 1
ATOM 1610 N N . GLU B 1 110 ? -8.385 38.740 23.648 1.00 22.89 110 GLU B N 1
ATOM 1611 C CA . GLU B 1 110 ? -9.285 38.145 24.625 1.00 24.78 110 GLU B CA 1
ATOM 1612 C C . GLU B 1 110 ? -10.284 37.207 23.967 1.00 25.16 110 GLU B C 1
ATOM 1613 O O . GLU B 1 110 ? -10.765 36.271 24.615 1.00 26.14 110 GLU B O 1
ATOM 1619 N N . THR B 1 111 ? -10.578 37.439 22.691 1.00 25.62 111 THR B N 1
ATOM 1620 C CA . THR B 1 111 ? -11.504 36.556 21.960 1.00 26.34 111 THR B CA 1
ATOM 1621 C C . THR B 1 111 ? -10.877 35.234 21.491 1.00 27.21 111 THR B C 1
ATOM 1622 O O . THR B 1 111 ? -11.586 34.375 20.956 1.00 29.06 111 THR B O 1
ATOM 1626 N N . LEU B 1 112 ? -9.558 35.085 21.646 1.00 26.61 112 LEU B N 1
ATOM 1627 C CA . LEU B 1 112 ? -8.866 33.886 21.146 1.00 28.30 112 LEU B CA 1
ATOM 1628 C C . LEU B 1 112 ? -8.967 32.756 22.169 1.00 30.43 112 LEU B C 1
ATOM 1629 O O . LEU B 1 112 ? -7.984 32.352 22.811 1.00 30.54 112 LEU B O 1
ATOM 1634 N N . LYS B 1 113 ? -10.200 32.281 22.331 1.00 33.40 113 LYS B N 1
ATOM 1635 C CA . LYS B 1 113 ? -10.514 31.235 23.298 1.00 36.54 113 LYS B CA 1
ATOM 1636 C C . LYS B 1 113 ? -11.728 30.443 22.827 1.00 39.16 113 LYS B C 1
ATOM 1637 O O . LYS B 1 113 ? -12.510 30.933 22.000 1.00 39.25 113 LYS B O 1
ATOM 1643 N N . GLY B 1 114 ? -11.870 29.219 23.341 1.00 41.68 114 GLY B N 1
ATOM 1644 C CA . GLY B 1 114 ? -12.883 28.280 22.868 1.00 44.59 114 GLY B CA 1
ATOM 1645 C C . GLY B 1 114 ? -12.298 26.991 22.299 1.00 46.18 114 GLY B C 1
ATOM 1646 O O . GLY B 1 114 ? -11.092 26.900 22.008 1.00 45.32 114 GLY B O 1
ATOM 1647 N N . ALA C 1 5 ? 43.006 46.147 -6.242 1.00 48.90 5 ALA C N 1
ATOM 1648 C CA . ALA C 1 5 ? 41.997 47.002 -5.544 1.00 47.22 5 ALA C CA 1
ATOM 1649 C C . ALA C 1 5 ? 40.595 46.397 -5.606 1.00 45.17 5 ALA C C 1
ATOM 1650 O O . ALA C 1 5 ? 40.248 45.690 -6.559 1.00 44.81 5 ALA C O 1
ATOM 1652 N N . ARG C 1 6 ? 39.786 46.682 -4.587 1.00 43.14 6 ARG C N 1
ATOM 1653 C CA . ARG C 1 6 ? 38.375 46.299 -4.606 1.00 41.11 6 ARG C CA 1
ATOM 1654 C C . ARG C 1 6 ? 37.735 46.822 -5.881 1.00 40.24 6 ARG C C 1
ATOM 1655 O O . ARG C 1 6 ? 37.956 47.973 -6.267 1.00 41.57 6 ARG C O 1
ATOM 1663 N N . ALA C 1 7 ? 36.961 45.967 -6.545 1.00 38.71 7 ALA C N 1
ATOM 1664 C CA . ALA C 1 7 ? 36.216 46.358 -7.718 1.00 37.95 7 ALA C CA 1
ATOM 1665 C C . ALA C 1 7 ? 35.366 47.612 -7.441 1.00 37.06 7 ALA C C 1
ATOM 1666 O O . ALA C 1 7 ? 34.635 47.665 -6.448 1.00 35.59 7 ALA C O 1
ATOM 1668 N N . PRO C 1 8 ? 35.473 48.638 -8.306 1.00 36.67 8 PRO C N 1
ATOM 1669 C CA . PRO C 1 8 ? 34.506 49.742 -8.258 1.00 37.02 8 PRO C CA 1
ATOM 1670 C C . PRO C 1 8 ? 33.063 49.244 -8.334 1.00 36.50 8 PRO C C 1
ATOM 1671 O O . PRO C 1 8 ? 32.771 48.352 -9.129 1.00 37.52 8 PRO C O 1
ATOM 1675 N N . LEU C 1 9 ? 32.177 49.829 -7.523 1.00 35.09 9 LEU C N 1
ATOM 1676 C CA . LEU C 1 9 ? 30.760 49.522 -7.542 1.00 34.49 9 LEU C CA 1
ATOM 1677 C C . LEU C 1 9 ? 30.205 50.054 -8.864 1.00 35.54 9 LEU C C 1
ATOM 1678 O O . LEU C 1 9 ? 3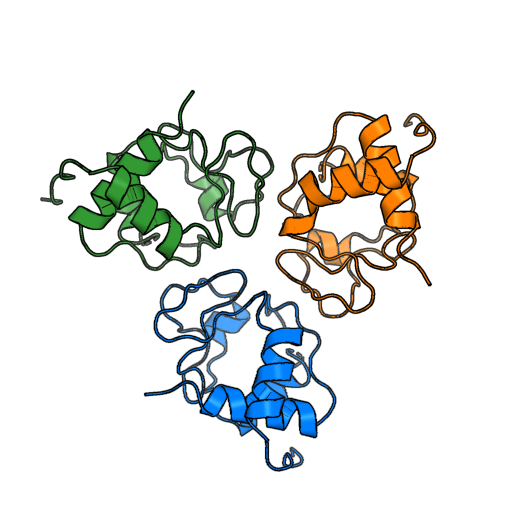0.214 51.272 -9.070 1.00 36.27 9 LEU C O 1
ATOM 1683 N N . PRO C 1 10 ? 29.741 49.137 -9.763 1.00 35.63 10 PRO C N 1
ATOM 1684 C CA . PRO C 1 10 ? 29.207 49.467 -11.081 1.00 37.20 10 PRO C CA 1
ATOM 1685 C C . PRO C 1 10 ? 27.874 50.181 -10.939 1.00 36.65 10 PRO C C 1
ATOM 1686 O O . PRO C 1 10 ? 27.196 50.014 -9.908 1.00 35.79 10 PRO C O 1
ATOM 1690 N N . PRO C 1 11 ? 27.498 50.974 -11.955 1.00 38.18 11 PRO C N 1
ATOM 1691 C CA . PRO C 1 11 ? 26.176 51.576 -11.961 1.00 37.50 11 PRO C CA 1
ATOM 1692 C C . PRO C 1 11 ? 25.123 50.488 -11.865 1.00 36.14 11 PRO C C 1
ATOM 1693 O O . PRO C 1 11 ? 25.167 49.509 -12.628 1.00 36.37 11 PRO C O 1
ATOM 1697 N N . GLY C 1 12 ? 24.199 50.660 -10.927 1.00 34.94 12 GLY C N 1
ATOM 1698 C CA . GLY C 1 12 ? 23.126 49.697 -10.731 1.00 32.24 12 GLY C CA 1
ATOM 1699 C C . GLY C 1 12 ? 21.825 50.004 -11.460 1.00 32.68 12 GLY C C 1
ATOM 1700 O O . GLY C 1 12 ? 21.494 51.162 -11.716 1.00 34.20 12 GLY C O 1
ATOM 1701 N N . ASP C 1 13 ? 21.098 48.954 -11.817 1.00 30.75 13 ASP C N 1
ATOM 1702 C CA . ASP C 1 13 ? 19.775 49.119 -12.407 1.00 30.57 13 ASP C CA 1
ATOM 1703 C C . ASP C 1 13 ? 18.764 48.804 -11.307 1.00 29.91 13 ASP C C 1
ATOM 1704 O O . ASP C 1 13 ? 18.744 47.678 -10.814 1.00 27.46 13 ASP C O 1
ATOM 1709 N N . ALA C 1 14 ? 17.937 49.791 -10.940 1.00 29.16 14 ALA C N 1
ATOM 1710 C CA . ALA C 1 14 ? 17.015 49.615 -9.819 1.00 28.37 14 ALA C CA 1
ATOM 1711 C C . ALA C 1 14 ? 15.895 48.622 -10.093 1.00 27.72 14 ALA C C 1
ATOM 1712 O O . ALA C 1 14 ? 15.466 47.925 -9.183 1.00 26.76 14 ALA C O 1
ATOM 1714 N N . ALA C 1 15 ? 15.402 48.556 -11.331 1.00 28.91 15 ALA C N 1
ATOM 1715 C CA . ALA C 1 15 ? 14.386 47.571 -11.664 1.00 27.75 15 ALA C CA 1
ATOM 1716 C C . ALA C 1 15 ? 14.922 46.142 -11.552 1.00 26.52 15 ALA C C 1
ATOM 1717 O O . ALA C 1 15 ? 14.243 45.255 -10.987 1.00 25.54 15 ALA C O 1
ATOM 1719 N N . ARG C 1 16 ? 16.162 45.918 -12.020 1.00 26.44 16 ARG C N 1
ATOM 1720 C CA . ARG C 1 16 ? 16.769 44.599 -11.810 1.00 26.18 16 ARG C CA 1
ATOM 1721 C C . ARG C 1 16 ? 16.987 44.377 -10.313 1.00 24.49 16 ARG C C 1
ATOM 1722 O O . ARG C 1 16 ? 16.860 43.255 -9.810 1.00 25.18 16 ARG C O 1
ATOM 1730 N N . GLY C 1 17 ? 17.331 45.459 -9.623 1.00 24.03 17 GLY C N 1
ATOM 1731 C CA . GLY C 1 17 ? 17.555 45.449 -8.175 1.00 23.05 17 GLY C CA 1
ATOM 1732 C C . GLY C 1 17 ? 16.328 44.959 -7.425 1.00 21.68 17 GLY C C 1
ATOM 1733 O O . GLY C 1 17 ? 16.452 44.127 -6.511 1.00 20.33 17 GLY C O 1
ATOM 1734 N N . GLU C 1 18 ? 15.148 45.443 -7.815 1.00 22.18 18 GLU C N 1
ATOM 1735 C CA . GLU C 1 18 ? 13.892 45.093 -7.156 1.00 21.39 18 GLU C CA 1
ATOM 1736 C C . GLU C 1 18 ? 13.588 43.613 -7.366 1.00 22.27 18 GLU C C 1
ATOM 1737 O O . GLU C 1 18 ? 13.128 42.913 -6.464 1.00 20.66 18 GLU C O 1
ATOM 1743 N N . LYS C 1 19 ? 13.768 43.178 -8.619 1.00 21.88 19 LYS C N 1
ATOM 1744 C CA . LYS C 1 19 ? 13.644 41.780 -8.933 1.00 23.03 19 LYS C CA 1
ATOM 1745 C C . LYS C 1 19 ? 14.565 40.916 -8.013 1.00 22.29 19 LYS C C 1
ATOM 1746 O O . LYS C 1 19 ? 14.111 39.929 -7.407 1.00 22.03 19 LYS C O 1
ATOM 1752 N N . LEU C 1 20 ? 15.822 41.320 -7.872 1.00 22.50 20 LEU C N 1
ATOM 1753 C CA . LEU C 1 20 ? 16.788 40.574 -7.023 1.00 21.66 20 LEU C CA 1
ATOM 1754 C C . LEU C 1 20 ? 16.387 40.614 -5.552 1.00 21.39 20 LEU C C 1
ATOM 1755 O O . LEU C 1 20 ? 16.410 39.576 -4.854 1.00 21.36 20 LEU C O 1
ATOM 1760 N N . PHE C 1 21 ? 15.974 41.800 -5.099 1.00 21.55 21 PHE C N 1
ATOM 1761 C CA . PHE C 1 21 ? 15.396 41.997 -3.754 1.00 21.53 21 PHE C CA 1
ATOM 1762 C C . PHE C 1 21 ? 14.220 41.066 -3.465 1.00 20.97 21 PHE C C 1
ATOM 1763 O O . PHE C 1 21 ? 14.195 40.381 -2.459 1.00 20.24 21 PHE C O 1
ATOM 1771 N N . LYS C 1 22 ? 13.268 40.977 -4.368 1.00 21.52 22 LYS C N 1
ATOM 1772 C CA . LYS C 1 22 ? 12.118 40.128 -4.116 1.00 23.14 22 LYS C CA 1
ATOM 1773 C C . LYS C 1 22 ? 12.441 38.640 -4.111 1.00 23.77 22 LYS C C 1
ATOM 1774 O O . LYS C 1 22 ? 11.791 37.866 -3.412 1.00 25.75 22 LYS C O 1
ATOM 1780 N N . GLY C 1 23 ? 13.459 38.249 -4.874 1.00 24.32 23 GLY C N 1
ATOM 1781 C CA . GLY C 1 23 ? 13.903 36.866 -4.902 1.00 24.52 23 GLY C CA 1
ATOM 1782 C C . GLY C 1 23 ? 14.821 36.485 -3.747 1.00 23.62 23 GLY C C 1
ATOM 1783 O O . GLY C 1 23 ? 14.816 35.335 -3.317 1.00 24.78 23 GLY C O 1
ATOM 1784 N N . ARG C 1 24 ? 15.591 37.441 -3.236 1.00 22.88 24 ARG C N 1
ATOM 1785 C CA . ARG C 1 24 ? 16.611 37.119 -2.222 1.00 23.98 24 ARG C CA 1
ATOM 1786 C C . ARG C 1 24 ? 16.446 37.717 -0.814 1.00 24.59 24 ARG C C 1
ATOM 1787 O O . ARG C 1 24 ? 17.184 37.301 0.122 1.00 24.51 24 ARG C O 1
ATOM 1795 N N . ALA C 1 25 ? 15.549 38.687 -0.648 1.00 23.85 25 ALA C N 1
ATOM 1796 C CA . ALA C 1 25 ? 15.492 39.460 0.608 1.00 22.50 25 ALA C CA 1
ATOM 1797 C C . ALA C 1 25 ? 14.076 39.580 1.158 1.00 20.86 25 ALA C C 1
ATOM 1798 O O . ALA C 1 25 ? 13.884 39.750 2.379 1.00 19.43 25 ALA C O 1
ATOM 1800 N N . ALA C 1 26 ? 13.086 39.559 0.277 1.00 20.32 26 ALA C N 1
ATOM 1801 C CA . ALA C 1 26 ? 11.749 39.973 0.684 1.00 20.44 26 ALA C CA 1
ATOM 1802 C C . ALA C 1 26 ? 11.076 39.060 1.696 1.00 20.55 26 ALA C C 1
ATOM 1803 O O . ALA C 1 26 ? 10.163 39.465 2.407 1.00 21.92 26 ALA C O 1
ATOM 1805 N N . GLN C 1 27 ? 11.537 37.827 1.779 1.00 19.46 27 GLN C N 1
ATOM 1806 C CA . GLN C 1 27 ? 10.997 36.934 2.785 1.00 18.89 27 GLN C CA 1
ATOM 1807 C C . GLN C 1 27 ? 11.406 37.316 4.242 1.00 17.43 27 GLN C C 1
ATOM 1808 O O . GLN C 1 27 ? 10.782 36.831 5.221 1.00 18.69 27 GLN C O 1
ATOM 1814 N N . CYS C 1 28 ? 12.474 38.116 4.363 1.00 17.56 28 CYS C N 1
ATOM 1815 C CA . CYS C 1 28 ? 12.852 38.629 5.655 1.00 15.44 28 CYS C CA 1
ATOM 1816 C C . CYS C 1 28 ? 12.680 40.136 5.847 1.00 15.54 28 CYS C C 1
ATOM 1817 O O . CYS C 1 28 ? 12.695 40.627 6.984 1.00 15.97 28 CYS C O 1
ATOM 1820 N N . HIS C 1 29 ? 12.551 40.889 4.744 1.00 14.43 29 HIS C N 1
ATOM 1821 C CA . HIS C 1 29 ? 12.607 42.321 4.795 1.00 14.07 29 HIS C CA 1
ATOM 1822 C C . HIS C 1 29 ? 11.497 42.933 3.963 1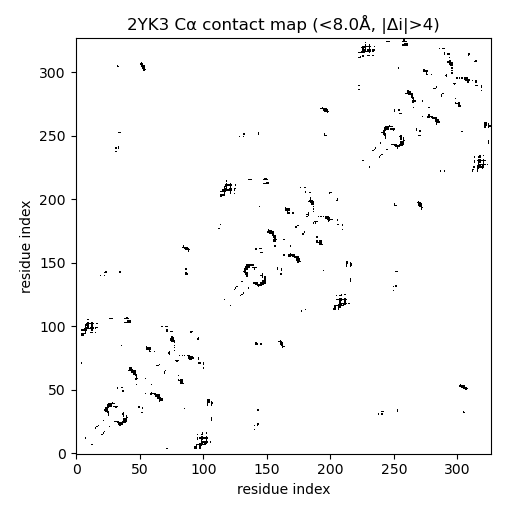.00 16.27 29 HIS C C 1
ATOM 1823 O O . HIS C 1 29 ? 11.367 42.637 2.751 1.00 18.10 29 HIS C O 1
ATOM 1830 N N . THR C 1 30 ? 10.725 43.782 4.620 1.00 17.22 30 THR C N 1
ATOM 1831 C CA . THR C 1 30 ? 9.794 44.673 3.892 1.00 18.77 30 THR C CA 1
ATOM 1832 C C . THR C 1 30 ? 10.569 45.886 3.379 1.00 19.33 30 THR C C 1
ATOM 1833 O O . THR C 1 30 ? 11.635 46.174 3.875 1.00 20.10 30 THR C O 1
ATOM 1837 N N . ALA C 1 31 ? 10.010 46.590 2.388 1.00 21.91 31 ALA C N 1
ATOM 1838 C CA . ALA C 1 31 ? 10.698 47.696 1.727 1.00 24.47 31 ALA C CA 1
ATOM 1839 C C . ALA C 1 31 ? 9.830 48.942 1.600 1.00 26.62 31 ALA C C 1
ATOM 1840 O O . ALA C 1 31 ? 10.315 49.982 1.157 1.00 30.38 31 ALA C O 1
ATOM 1842 N N . ASN C 1 32 ? 8.559 48.839 1.982 1.00 27.25 32 ASN C N 1
ATOM 1843 C CA . ASN C 1 32 ? 7.634 49.964 1.876 1.00 28.97 32 ASN C CA 1
ATOM 1844 C C . ASN C 1 32 ? 7.694 50.911 3.053 1.00 29.42 32 ASN C C 1
ATOM 1845 O O . ASN C 1 32 ? 8.032 50.514 4.154 1.00 27.88 32 ASN C O 1
ATOM 1850 N N . GLN C 1 33 ? 7.344 52.173 2.824 1.00 30.94 33 GLN C N 1
ATOM 1851 C CA . GLN C 1 33 ? 7.327 53.130 3.922 1.00 31.73 33 GLN C CA 1
ATOM 1852 C C . GLN C 1 33 ? 6.333 52.686 4.993 1.00 31.41 33 GLN C C 1
ATOM 1853 O O . GLN C 1 33 ? 5.189 52.336 4.704 1.00 31.87 33 GLN C O 1
ATOM 1859 N N . GLY C 1 34 ? 6.802 52.648 6.233 1.00 31.31 34 GLY C N 1
ATOM 1860 C CA . GLY C 1 34 ? 6.000 52.126 7.334 1.00 31.17 34 GLY C CA 1
ATOM 1861 C C . GLY C 1 34 ? 5.691 50.630 7.321 1.00 29.80 34 GLY C C 1
ATOM 1862 O O . GLY C 1 34 ? 4.775 50.191 8.013 1.00 31.19 34 GLY C O 1
ATOM 1863 N N . GLY C 1 35 ? 6.432 49.850 6.536 1.00 28.36 35 GLY C N 1
ATOM 1864 C CA . GLY C 1 35 ? 6.251 48.397 6.486 1.00 26.70 35 GLY C CA 1
ATOM 1865 C C . GLY C 1 35 ? 6.762 47.775 7.770 1.00 25.39 35 GLY C C 1
ATOM 1866 O O . GLY C 1 35 ? 7.520 48.401 8.499 1.00 25.81 35 GLY C O 1
ATOM 1867 N N . ALA C 1 36 ? 6.333 46.558 8.055 1.00 24.02 36 ALA C N 1
ATOM 1868 C CA . ALA C 1 36 ? 6.615 45.970 9.368 1.00 23.38 36 ALA C CA 1
ATOM 1869 C C . ALA C 1 36 ? 7.976 45.304 9.441 1.00 20.32 36 ALA C C 1
ATOM 1870 O O . ALA C 1 36 ? 8.557 44.878 8.443 1.00 20.75 36 ALA C O 1
ATOM 1872 N N . ASN C 1 37 ? 8.483 45.219 10.658 1.00 18.45 37 ASN C N 1
ATOM 1873 C CA . ASN C 1 37 ? 9.562 44.294 10.936 1.00 16.84 37 ASN C CA 1
ATOM 1874 C C . ASN C 1 37 ? 9.062 42.872 10.857 1.00 16.10 37 ASN C C 1
ATOM 1875 O O . ASN C 1 37 ? 7.906 42.615 11.095 1.00 16.57 37 ASN C O 1
ATOM 1880 N N . GLY C 1 38 ? 9.951 41.954 10.505 1.00 14.66 38 GLY C N 1
ATOM 1881 C CA . GLY C 1 38 ? 9.651 40.549 10.435 1.00 15.24 38 GLY C CA 1
ATOM 1882 C C . GLY C 1 38 ? 10.870 39.790 10.897 1.00 14.20 38 GLY C C 1
ATOM 1883 O O . GLY C 1 38 ? 11.397 40.079 11.979 1.00 16.15 38 GLY C O 1
ATOM 1884 N N . VAL C 1 39 ? 11.335 38.833 10.094 1.00 13.94 39 VAL C N 1
ATOM 1885 C CA . VAL C 1 39 ? 12.624 38.173 10.420 1.00 14.00 39 VAL C CA 1
ATOM 1886 C C . VAL C 1 39 ? 13.711 39.264 10.586 1.00 14.50 39 VAL C C 1
ATOM 1887 O O . VAL C 1 39 ? 14.450 39.272 11.597 1.00 14.43 39 VAL C O 1
ATOM 1891 N N . GLY C 1 40 ? 13.790 40.172 9.599 1.00 14.41 40 GLY C N 1
ATOM 1892 C CA . GLY C 1 40 ? 14.727 41.308 9.639 1.00 14.76 40 GLY C CA 1
ATOM 1893 C C . GLY C 1 40 ? 13.916 42.605 9.636 1.00 14.50 40 GLY C C 1
ATOM 1894 O O . GLY C 1 40 ? 12.679 42.606 9.561 1.00 15.23 40 GLY C O 1
ATOM 1895 N N . PRO C 1 41 ? 14.589 43.739 9.709 1.00 14.34 41 PRO C N 1
ATOM 1896 C CA . PRO C 1 41 ? 13.914 45.024 9.836 1.00 14.27 41 PRO C CA 1
ATOM 1897 C C . PRO C 1 41 ? 13.331 45.521 8.501 1.00 15.68 41 PRO C C 1
ATOM 1898 O O . PRO C 1 41 ? 13.859 45.199 7.405 1.00 16.52 41 PRO C O 1
ATOM 1902 N N . ASN C 1 42 ? 12.325 46.366 8.594 1.00 15.74 42 ASN C N 1
ATOM 1903 C CA . ASN C 1 42 ? 11.918 47.139 7.421 1.00 17.38 42 ASN C CA 1
ATOM 1904 C C . ASN C 1 42 ? 13.072 47.976 6.910 1.00 18.67 42 ASN C C 1
ATOM 1905 O O . ASN C 1 42 ? 13.781 48.588 7.712 1.00 19.96 42 ASN C O 1
ATOM 1910 N N . LEU C 1 43 ? 13.264 48.012 5.589 1.00 19.91 43 LEU C N 1
ATOM 1911 C CA . LEU C 1 43 ? 14.420 48.684 4.970 1.00 19.96 43 LEU C CA 1
ATOM 1912 C C . LEU C 1 43 ? 14.112 50.000 4.234 1.00 21.88 43 LEU C C 1
ATOM 1913 O O . LEU C 1 43 ? 14.959 50.510 3.532 1.00 21.83 43 LEU C O 1
ATOM 1918 N N . TYR C 1 44 ? 12.912 50.541 4.384 1.00 22.02 44 TYR C N 1
ATOM 1919 C CA . TYR C 1 44 ? 12.661 51.851 3.786 1.00 24.31 44 TYR C CA 1
ATOM 1920 C C . TYR C 1 44 ? 13.590 52.896 4.369 1.00 25.02 44 TYR C C 1
ATOM 1921 O O . TYR C 1 44 ? 13.766 52.965 5.594 1.00 26.50 44 TYR C O 1
ATOM 1930 N N . GLY C 1 45 ? 14.229 53.682 3.499 1.00 26.13 45 GLY C N 1
ATOM 1931 C CA . GLY C 1 45 ? 15.164 54.721 3.944 1.00 26.93 45 GLY 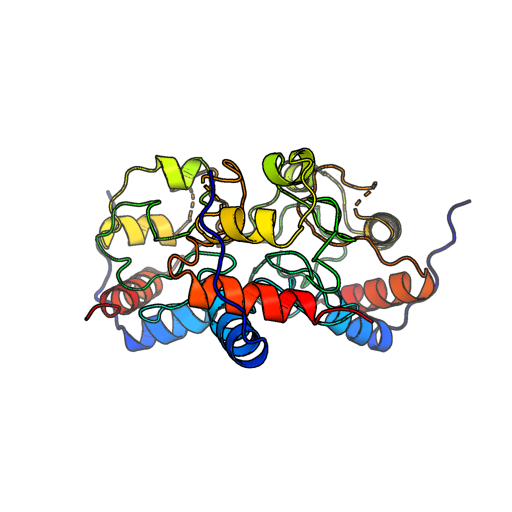C CA 1
ATOM 1932 C C . GLY C 1 45 ? 16.419 54.181 4.585 1.00 26.12 45 GLY C C 1
ATOM 1933 O O . GLY C 1 45 ? 17.055 54.879 5.377 1.00 27.72 45 GLY C O 1
ATOM 1934 N N . LEU C 1 46 ? 16.772 52.935 4.256 1.00 24.68 46 LEU C N 1
ATOM 1935 C CA . LEU C 1 46 ? 18.009 52.323 4.746 1.00 23.99 46 LEU C CA 1
ATOM 1936 C C . LEU C 1 46 ? 19.305 53.038 4.327 1.00 24.08 46 LEU C C 1
ATOM 1937 O O . LEU C 1 46 ? 20.236 53.193 5.127 1.00 23.56 46 LEU C O 1
ATOM 1942 N N . VAL C 1 47 ? 19.377 53.465 3.078 1.00 24.14 47 VAL C N 1
ATOM 1943 C CA . VAL C 1 47 ? 20.604 54.081 2.603 1.00 25.32 47 VAL C CA 1
ATOM 1944 C C . VAL C 1 47 ? 20.933 55.389 3.354 1.00 26.40 47 VAL C C 1
ATOM 1945 O O . VAL C 1 47 ? 20.102 56.313 3.464 1.00 27.77 47 VAL C O 1
ATOM 1949 N N . GLY C 1 48 ? 22.152 55.450 3.858 1.00 26.87 48 GLY C N 1
ATOM 1950 C CA . GLY C 1 48 ? 22.605 56.587 4.645 1.00 27.96 48 GLY C CA 1
ATOM 1951 C C . GLY C 1 48 ? 22.377 56.483 6.143 1.00 28.49 48 GLY C C 1
ATOM 1952 O O . GLY C 1 48 ? 22.813 57.364 6.882 1.00 30.40 48 GLY C O 1
ATOM 1953 N N . ARG C 1 49 ? 21.703 55.421 6.593 1.00 27.01 49 ARG C N 1
ATOM 1954 C CA . ARG C 1 49 ? 21.367 55.259 8.009 1.00 26.79 49 ARG C CA 1
ATOM 1955 C C . ARG C 1 49 ? 22.556 54.811 8.849 1.00 25.06 49 ARG C C 1
ATOM 1956 O O . ARG C 1 49 ? 23.379 54.042 8.372 1.00 23.74 49 ARG C O 1
ATOM 1964 N N . HIS C 1 50 ? 22.610 55.251 10.111 1.00 25.65 50 HIS C N 1
ATOM 1965 C CA . HIS C 1 50 ? 23.484 54.587 11.098 1.00 26.23 50 HIS C CA 1
ATOM 1966 C C . HIS C 1 50 ? 23.001 53.146 11.323 1.00 23.94 50 HIS C C 1
ATOM 1967 O O . HIS C 1 50 ? 21.796 52.891 11.488 1.00 23.86 50 HIS C O 1
ATOM 1974 N N . SER C 1 51 ? 23.933 52.199 11.326 1.00 22.19 51 SER C N 1
ATOM 1975 C CA . SER C 1 51 ? 23.546 50.793 11.464 1.00 20.57 51 SER C CA 1
ATOM 1976 C C . SER C 1 51 ? 22.940 50.477 12.817 1.00 19.08 51 SER C C 1
ATOM 1977 O O . SER C 1 51 ? 23.240 51.122 13.816 1.00 20.69 51 SER C O 1
ATOM 1980 N N . GLY C 1 52 ? 22.032 49.501 12.810 1.00 17.72 52 GLY C N 1
ATOM 1981 C CA . GLY C 1 52 ? 21.471 48.963 14.033 1.00 18.50 52 GLY C CA 1
ATOM 1982 C C . GLY C 1 52 ? 20.526 49.863 14.791 1.00 19.67 52 GLY C C 1
ATOM 1983 O O . GLY C 1 52 ? 20.468 49.781 16.016 1.00 21.66 52 GLY C O 1
ATOM 1984 N N . THR C 1 53 ? 19.758 50.690 14.067 1.00 20.79 53 THR C N 1
ATOM 1985 C CA . THR C 1 53 ? 18.840 51.664 14.692 1.00 21.45 53 THR C CA 1
ATOM 1986 C C . THR C 1 53 ? 17.414 51.710 14.110 1.00 21.39 53 THR C C 1
ATOM 1987 O O . THR C 1 53 ? 16.637 52.588 14.479 1.00 23.36 53 THR C O 1
ATOM 1991 N N . ILE C 1 54 ? 17.059 50.796 13.207 1.00 19.57 54 ILE C N 1
ATOM 1992 C CA . ILE C 1 54 ? 15.720 50.862 12.593 1.00 19.82 54 ILE C CA 1
ATOM 1993 C C . ILE C 1 54 ? 14.670 50.689 13.689 1.00 20.17 54 ILE C C 1
ATOM 1994 O O . ILE C 1 54 ? 14.799 49.789 14.541 1.00 18.91 54 ILE C O 1
ATOM 1999 N N . GLU C 1 55 ? 13.655 51.577 13.654 1.00 20.65 55 GLU C N 1
ATOM 2000 C CA . GLU C 1 55 ? 12.596 51.631 14.679 1.00 21.60 55 GLU C CA 1
ATOM 2001 C C . GLU C 1 55 ? 12.008 50.260 14.985 1.00 21.39 55 GLU C C 1
ATOM 2002 O O . GLU C 1 55 ? 11.612 49.509 14.066 1.00 20.54 55 GLU C O 1
ATOM 2008 N N . GLY C 1 56 ? 12.025 49.914 16.269 1.00 20.93 56 GLY C N 1
ATOM 2009 C CA . GLY C 1 56 ? 11.401 48.657 16.733 1.00 20.77 56 GLY C CA 1
ATOM 2010 C C . GLY C 1 56 ? 12.259 47.405 16.617 1.00 19.33 56 GLY C C 1
ATOM 2011 O O . GLY C 1 56 ? 11.936 46.393 17.243 1.00 19.22 56 GLY C O 1
ATOM 2012 N N . TYR C 1 57 ? 13.343 47.449 15.841 1.00 18.11 57 TYR C N 1
ATOM 2013 C CA . TYR C 1 57 ? 14.033 46.180 15.568 1.00 16.43 57 TYR C CA 1
ATOM 2014 C C . TYR C 1 57 ? 15.027 45.767 16.665 1.00 16.84 57 TYR C C 1
ATOM 2015 O O . TYR C 1 57 ? 15.822 46.595 17.137 1.00 17.55 57 TYR C O 1
ATOM 2024 N N . ALA C 1 58 ? 14.939 44.500 17.058 1.00 16.50 58 ALA C N 1
ATOM 2025 C CA . ALA C 1 58 ? 15.796 43.930 18.113 1.00 16.03 58 ALA C CA 1
ATOM 2026 C C . ALA C 1 58 ? 16.944 43.220 17.433 1.00 15.82 58 ALA C C 1
ATOM 2027 O O . ALA C 1 58 ? 16.781 42.120 16.925 1.00 15.83 58 ALA C O 1
ATOM 2029 N N . TYR C 1 59 ? 18.106 43.884 17.405 1.00 15.07 59 TYR C N 1
ATOM 2030 C CA . TYR C 1 59 ? 19.280 43.397 16.685 1.00 15.37 59 TYR C CA 1
ATOM 2031 C C . TYR C 1 59 ? 20.134 42.452 17.517 1.00 15.74 59 TYR C C 1
ATOM 2032 O O . TYR C 1 59 ? 20.036 42.417 18.761 1.00 16.30 59 TYR C O 1
ATOM 2041 N N . SER C 1 60 ? 20.969 41.686 16.817 1.00 15.45 60 SER C N 1
ATOM 2042 C CA . SER C 1 60 ? 22.094 40.971 17.467 1.00 14.11 60 SER C CA 1
ATOM 2043 C C . SER C 1 60 ? 23.001 41.982 18.136 1.00 16.04 60 SER C C 1
ATOM 2044 O O . SER C 1 60 ? 22.943 43.178 17.819 1.00 17.98 60 SER C O 1
ATOM 2047 N N . LYS C 1 61 ? 23.852 41.508 19.051 1.00 16.41 61 LYS C N 1
ATOM 2048 C CA . LYS C 1 61 ? 24.808 42.457 19.633 1.00 17.15 61 LYS C CA 1
ATOM 2049 C C . LYS C 1 61 ? 25.757 43.016 18.570 1.00 15.95 61 LYS C C 1
ATOM 2050 O O . LYS C 1 61 ? 26.051 44.195 18.544 1.00 17.02 61 LYS C O 1
ATOM 2056 N N . ALA C 1 62 ? 26.194 42.168 17.628 1.00 15.17 62 ALA C N 1
ATOM 2057 C CA . ALA C 1 62 ? 27.062 42.603 16.545 1.00 16.10 62 ALA C CA 1
ATOM 2058 C C . ALA C 1 62 ? 26.421 43.722 15.708 1.00 16.34 62 ALA C C 1
ATOM 2059 O O . ALA C 1 62 ? 27.038 44.739 15.484 1.00 18.82 62 ALA C O 1
ATOM 2061 N N . ASN C 1 63 ? 25.175 43.547 15.278 1.00 16.10 63 ASN C N 1
ATOM 2062 C CA . ASN C 1 63 ? 24.555 44.606 14.470 1.00 16.23 63 ASN C CA 1
ATOM 2063 C C . ASN C 1 63 ? 24.221 45.851 15.330 1.00 17.97 63 ASN C C 1
ATOM 2064 O O . ASN C 1 63 ? 24.356 46.975 14.861 1.00 19.12 63 ASN C O 1
ATOM 2069 N N . ALA C 1 64 ? 23.773 45.639 16.567 1.00 18.77 64 ALA C N 1
ATOM 2070 C CA . ALA C 1 64 ? 23.536 46.779 17.474 1.00 20.06 64 ALA C CA 1
ATOM 2071 C C . ALA C 1 64 ? 24.781 47.635 17.682 1.00 21.90 64 ALA C C 1
ATOM 2072 O O . ALA C 1 64 ? 24.679 48.861 17.737 1.00 23.66 64 ALA C O 1
ATOM 2074 N N . GLU C 1 65 ? 25.963 46.998 17.780 1.00 22.62 65 GLU C N 1
ATOM 2075 C CA . GLU C 1 65 ? 27.228 47.681 18.090 1.00 24.92 65 GLU C CA 1
ATOM 2076 C C . GLU C 1 65 ? 28.083 48.022 16.851 1.00 24.04 65 GLU C C 1
ATOM 2077 O O . GLU C 1 65 ? 29.174 48.618 16.993 1.00 27.43 65 GLU C O 1
ATOM 2083 N N . SER C 1 66 ? 27.609 47.641 15.659 1.00 24.00 66 SER C N 1
ATOM 2084 C CA . SER C 1 66 ? 28.349 47.757 14.387 1.00 24.34 66 SER C CA 1
ATOM 2085 C C . SER C 1 66 ? 28.932 49.132 14.023 1.00 25.59 66 SER C C 1
ATOM 2086 O O . SER C 1 66 ? 30.008 49.207 13.383 1.00 26.00 66 SER C O 1
ATOM 2089 N N . GLY C 1 67 ? 28.214 50.188 14.407 1.00 24.73 67 GLY C N 1
ATOM 2090 C CA . GLY C 1 67 ? 28.710 51.574 14.257 1.00 27.05 67 GLY C CA 1
ATOM 2091 C C . GLY C 1 67 ? 29.128 52.006 12.865 1.00 27.24 67 GLY C C 1
ATOM 2092 O O . GLY C 1 67 ? 30.048 52.806 12.712 1.00 28.84 67 GLY C O 1
ATOM 2093 N N . VAL C 1 68 ? 28.439 51.517 11.838 1.00 26.85 68 VAL C N 1
ATOM 2094 C CA . VAL C 1 68 ? 28.730 51.978 10.488 1.00 27.14 68 VAL C CA 1
ATOM 2095 C C . VAL C 1 68 ? 27.575 52.823 9.968 1.00 27.10 68 VAL C C 1
ATOM 2096 O O . VAL C 1 68 ? 26.521 52.899 10.599 1.00 25.98 68 VAL C O 1
ATOM 2100 N N . VAL C 1 69 ? 27.809 53.477 8.836 1.00 27.12 69 VAL C N 1
ATOM 2101 C CA . VAL C 1 69 ? 26.759 54.157 8.108 1.00 27.07 69 VAL C CA 1
ATOM 2102 C C . VAL C 1 69 ? 26.640 53.426 6.783 1.00 26.54 69 VAL C C 1
ATOM 2103 O O . VAL C 1 69 ? 27.646 53.186 6.093 1.00 26.53 69 VAL C O 1
ATOM 2107 N N . TRP C 1 70 ? 25.399 53.087 6.434 1.00 24.81 70 TRP C N 1
ATOM 2108 C CA . TRP C 1 70 ? 25.079 52.327 5.249 1.00 24.09 70 TRP C CA 1
ATOM 2109 C C . TRP C 1 70 ? 25.049 53.231 4.013 1.00 25.10 70 TRP C C 1
ATOM 2110 O O . TRP C 1 70 ? 23.988 53.497 3.425 1.00 26.05 70 TRP C O 1
ATOM 2121 N N . THR C 1 71 ? 26.223 53.735 3.665 1.00 27.36 71 THR C N 1
ATOM 2122 C CA . THR C 1 71 ? 26.422 54.402 2.376 1.00 28.39 71 THR C CA 1
ATOM 2123 C C . THR C 1 71 ? 26.516 53.282 1.339 1.00 27.92 71 THR C C 1
ATOM 2124 O O . THR C 1 71 ? 26.687 52.111 1.707 1.00 27.08 71 THR C O 1
ATOM 2128 N N . PRO C 1 72 ? 26.413 53.610 0.038 1.00 29.52 72 PRO C N 1
ATOM 2129 C CA . PRO C 1 72 ? 26.481 52.564 -0.973 1.00 29.64 72 PRO C CA 1
ATOM 2130 C C . PRO C 1 72 ? 27.783 51.744 -0.973 1.00 30.16 72 PRO C C 1
ATOM 2131 O O . PRO C 1 72 ? 27.727 50.526 -1.193 1.00 29.23 72 PRO C O 1
ATOM 2135 N N . ASP C 1 73 ? 28.920 52.396 -0.728 1.00 32.43 73 ASP C N 1
ATOM 2136 C CA . ASP C 1 73 ? 30.208 51.705 -0.688 1.00 33.22 73 ASP C CA 1
ATOM 2137 C C . ASP C 1 73 ? 30.282 50.692 0.475 1.00 31.09 73 ASP C C 1
ATOM 2138 O O . ASP C 1 73 ? 30.874 49.617 0.329 1.00 30.71 73 ASP C O 1
ATOM 2143 N N . VAL C 1 74 ? 29.694 51.036 1.624 1.00 29.31 74 VAL C N 1
ATOM 2144 C CA . VAL C 1 74 ? 29.678 50.115 2.778 1.00 26.90 74 VAL C CA 1
ATOM 2145 C C . VAL C 1 74 ? 28.722 48.948 2.478 1.00 25.07 74 VAL C C 1
ATOM 2146 O O . VAL C 1 74 ? 28.998 47.795 2.788 1.00 24.23 74 VAL C O 1
ATOM 2150 N N . LEU C 1 75 ? 27.603 49.245 1.820 1.00 24.73 75 LEU C N 1
ATOM 2151 C CA . LEU C 1 75 ? 26.670 48.183 1.464 1.00 23.01 75 LEU C CA 1
ATOM 2152 C C . LEU C 1 75 ? 27.253 47.149 0.486 1.00 23.36 75 LEU C C 1
ATOM 2153 O O . LEU C 1 75 ? 26.937 45.953 0.569 1.00 23.30 75 LEU C O 1
ATOM 2158 N N . ASP C 1 76 ? 28.041 47.636 -0.461 1.00 24.90 76 ASP C N 1
ATOM 2159 C CA . ASP C 1 76 ? 28.760 46.817 -1.415 1.00 25.79 76 ASP C CA 1
ATOM 2160 C C . ASP C 1 76 ? 29.539 45.731 -0.671 1.00 26.15 76 ASP C C 1
ATOM 2161 O O . ASP C 1 76 ? 29.357 44.544 -0.923 1.00 25.71 76 ASP C O 1
ATOM 2166 N N . VAL C 1 77 ? 30.372 46.140 0.272 1.00 24.97 77 VAL C N 1
ATOM 2167 C CA . VAL C 1 77 ? 31.243 45.186 0.963 1.00 25.61 77 VAL C CA 1
ATOM 2168 C C . VAL C 1 77 ? 30.395 44.240 1.847 1.00 23.93 77 VAL C C 1
ATOM 2169 O O . VAL C 1 77 ? 30.576 43.022 1.832 1.00 24.25 77 VAL C O 1
ATOM 2173 N N . TYR C 1 78 ? 29.486 44.813 2.620 1.00 22.81 78 TYR C N 1
ATOM 2174 C CA . TYR C 1 78 ? 28.599 44.025 3.475 1.00 20.44 78 TYR C CA 1
ATOM 2175 C C . TYR C 1 78 ? 27.798 42.985 2.703 1.00 19.77 78 TYR C C 1
ATOM 2176 O O . TYR C 1 78 ? 27.785 41.804 3.066 1.00 19.94 78 TYR C O 1
ATOM 2185 N N . LEU C 1 79 ? 27.120 43.431 1.652 1.00 20.05 79 LEU C N 1
ATOM 2186 C CA . LEU C 1 79 ? 26.225 42.553 0.913 1.00 18.45 79 LEU C CA 1
ATOM 2187 C C . LEU C 1 79 ? 26.951 41.441 0.159 1.00 20.94 79 LEU C C 1
ATOM 2188 O O . LEU C 1 79 ? 26.348 40.402 -0.151 1.00 21.29 79 LEU C O 1
ATOM 2193 N N . GLU C 1 80 ? 28.255 41.629 -0.084 1.00 21.19 80 GLU C N 1
ATOM 2194 C CA . GLU C 1 80 ? 29.047 40.599 -0.732 1.00 22.89 80 GLU C CA 1
ATOM 2195 C C . GLU C 1 80 ? 29.188 39.384 0.199 1.00 22.65 80 GLU C C 1
ATOM 2196 O O . GLU C 1 80 ? 29.165 38.242 -0.253 1.00 23.09 80 GLU C O 1
ATOM 2202 N N . ASN C 1 81 ? 29.327 39.638 1.507 1.00 20.51 81 ASN C N 1
ATOM 2203 C CA . ASN C 1 81 ? 29.450 38.575 2.490 1.00 19.80 81 ASN C CA 1
ATOM 2204 C C . ASN C 1 81 ? 29.164 39.162 3.864 1.00 19.02 81 ASN C C 1
ATOM 2205 O O . ASN C 1 81 ? 30.100 39.670 4.541 1.00 19.25 81 ASN C O 1
ATOM 2210 N N . PRO C 1 82 ? 27.904 39.070 4.319 1.00 17.49 82 PRO C N 1
ATOM 2211 C CA . PRO C 1 82 ? 27.505 39.664 5.596 1.00 17.18 82 PRO C CA 1
ATOM 2212 C C . PRO C 1 82 ? 28.294 39.098 6.772 1.00 18.47 82 PRO C C 1
ATOM 2213 O O . PRO C 1 82 ? 28.682 39.873 7.659 1.00 17.93 82 PRO C O 1
ATOM 2229 N N . LYS C 1 84 ? 31.315 37.893 6.879 1.00 19.83 84 LYS C N 1
ATOM 2230 C CA . LYS C 1 84 ? 32.700 38.427 6.904 1.00 20.86 84 LYS C CA 1
ATOM 2231 C C . LYS C 1 84 ? 32.756 39.877 7.422 1.00 20.87 84 LYS C C 1
ATOM 2232 O O . LYS C 1 84 ? 33.635 40.257 8.217 1.00 21.57 84 LYS C O 1
ATOM 2238 N N . PHE C 1 85 ? 31.803 40.672 6.975 1.00 20.86 85 PHE C N 1
ATOM 2239 C CA . PHE C 1 85 ? 31.706 42.075 7.325 1.00 21.20 85 PHE C CA 1
ATOM 2240 C C . PHE C 1 85 ? 31.245 42.303 8.765 1.00 19.71 85 PHE C C 1
ATOM 2241 O O . PHE C 1 85 ? 31.779 43.190 9.477 1.00 22.20 85 PHE C O 1
ATOM 2249 N N . MET C 1 86 ? 30.286 41.489 9.199 1.00 16.38 86 MET C N 1
ATOM 2250 C CA . MET C 1 86 ? 29.653 41.614 10.505 1.00 17.69 86 MET C CA 1
ATOM 2251 C C . MET C 1 86 ? 29.570 40.256 11.205 1.00 16.29 86 MET C C 1
ATOM 2252 O O . MET C 1 86 ? 28.453 39.714 11.432 1.00 15.62 86 MET C O 1
ATOM 2257 N N . PRO C 1 87 ? 30.749 39.701 11.586 1.00 16.08 87 PRO C N 1
ATOM 2258 C CA . PRO C 1 87 ? 30.707 38.402 12.255 1.00 15.64 87 PRO C CA 1
ATOM 2259 C C . PRO C 1 87 ? 29.844 38.475 13.527 1.00 15.00 87 PRO C C 1
ATOM 2260 O O . PRO C 1 87 ? 29.875 39.468 14.272 1.00 16.22 87 PRO C O 1
ATOM 2264 N N . GLY C 1 88 ? 29.022 37.461 13.754 1.00 14.88 88 GLY C N 1
ATOM 2265 C CA . GLY C 1 88 ? 28.046 37.541 14.814 1.00 15.91 88 GLY C CA 1
ATOM 2266 C C . GLY C 1 88 ? 26.650 38.026 14.396 1.00 15.19 88 GLY C C 1
ATOM 2267 O O . GLY C 1 88 ? 25.748 37.938 15.227 1.00 15.47 88 GLY C O 1
ATOM 2268 N N . THR C 1 89 ? 26.465 38.493 13.156 1.00 15.98 89 THR C N 1
ATOM 2269 C CA . THR C 1 89 ? 25.102 38.853 12.690 1.00 15.57 89 THR C CA 1
ATOM 2270 C C . THR C 1 89 ? 24.187 37.606 12.690 1.00 15.93 89 THR C C 1
ATOM 2271 O O . THR C 1 89 ? 24.671 36.475 12.460 1.00 16.65 89 THR C O 1
ATOM 2275 N N . LYS C 1 90 ? 22.877 37.840 12.841 1.00 15.29 90 LYS C N 1
ATOM 2276 C CA . LYS C 1 90 ? 21.851 36.770 12.746 1.00 15.11 90 LYS C CA 1
ATOM 2277 C C . LYS C 1 90 ? 21.163 36.867 11.382 1.00 14.60 90 LYS C C 1
ATOM 2278 O O . LYS C 1 90 ? 20.195 36.142 11.094 1.00 16.20 90 LYS C O 1
ATOM 2284 N N . MET C 1 91 ? 21.717 37.682 10.499 1.00 13.30 91 MET C N 1
ATOM 2285 C CA . MET C 1 91 ? 21.175 37.741 9.101 1.00 14.50 91 MET C CA 1
ATOM 2286 C C . MET C 1 91 ? 21.626 36.503 8.315 1.00 15.23 91 MET C C 1
ATOM 2287 O O . MET C 1 91 ? 22.825 36.321 8.023 1.00 16.12 91 MET C O 1
ATOM 2292 N N . SER C 1 92 ? 20.644 35.672 7.948 1.00 15.82 92 SER C N 1
ATOM 2293 C CA . SER C 1 92 ? 20.948 34.406 7.279 1.00 16.78 92 SER C CA 1
ATOM 2294 C C . SER C 1 92 ? 21.044 34.576 5.789 1.00 17.45 92 SER C C 1
ATOM 2295 O O . SER C 1 92 ? 20.210 34.063 5.040 1.00 18.66 92 SER C O 1
ATOM 2298 N N . PHE C 1 93 ? 22.057 35.325 5.371 1.00 17.64 93 PHE C N 1
ATOM 2299 C CA . PHE C 1 93 ? 22.253 35.621 3.957 1.00 18.63 93 PHE C CA 1
ATOM 2300 C C . PHE C 1 93 ? 23.719 35.474 3.601 1.00 18.27 93 PHE C C 1
ATOM 2301 O O . PHE C 1 93 ? 24.583 36.157 4.172 1.00 18.19 93 PHE C O 1
ATOM 2309 N N . ALA C 1 94 ? 24.008 34.575 2.658 1.00 20.55 94 ALA C N 1
ATOM 2310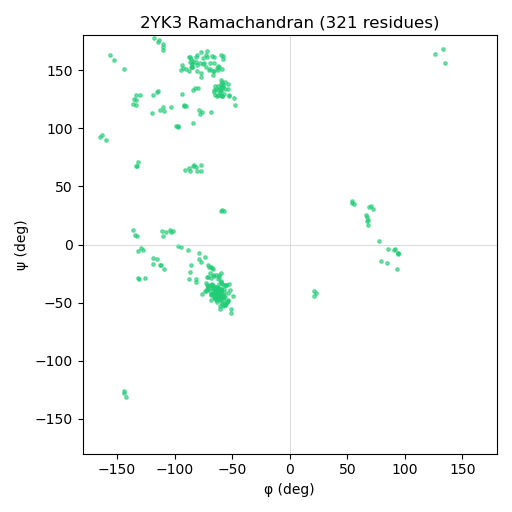 C CA . ALA C 1 94 ? 25.414 34.254 2.356 1.00 20.97 94 ALA C CA 1
ATOM 2311 C C . ALA C 1 94 ? 26.113 35.417 1.634 1.00 21.73 94 ALA C C 1
ATOM 2312 O O . ALA C 1 94 ? 27.314 35.668 1.859 1.00 22.99 94 ALA C O 1
ATOM 2314 N N . GLY C 1 95 ? 25.358 36.098 0.754 1.00 21.45 95 GLY C N 1
ATOM 2315 C CA . GLY C 1 95 ? 25.876 37.280 0.079 1.00 23.72 95 GLY C CA 1
ATOM 2316 C C . GLY C 1 95 ? 25.575 37.304 -1.404 1.00 24.86 95 GLY C C 1
ATOM 2317 O O . GLY C 1 95 ? 25.352 36.249 -2.005 1.00 26.12 95 GLY C O 1
ATOM 2318 N N . MET C 1 96 ? 25.563 38.512 -1.970 1.00 25.91 96 MET C N 1
ATOM 2319 C CA . MET C 1 96 ? 25.456 38.731 -3.414 1.00 27.30 96 MET C CA 1
ATOM 2320 C C . MET C 1 96 ? 26.847 38.605 -3.991 1.00 29.35 96 MET C C 1
ATOM 2321 O O . MET C 1 96 ? 27.685 39.508 -3.838 1.00 27.96 96 MET C O 1
ATOM 2326 N N . LYS C 1 97 ? 27.102 37.476 -4.654 1.00 31.78 97 LYS C N 1
ATOM 2327 C CA . LYS C 1 97 ? 28.452 37.148 -5.053 1.00 34.23 97 LYS C CA 1
ATOM 2328 C C . LYS C 1 97 ? 28.841 37.750 -6.404 1.00 35.35 97 LYS C C 1
ATOM 2329 O O . LYS C 1 97 ? 30.021 37.977 -6.647 1.00 38.06 97 LYS C O 1
ATOM 2335 N N . LYS C 1 98 ? 27.837 38.039 -7.243 1.00 34.32 98 LYS C N 1
ATOM 2336 C CA . LYS C 1 98 ? 28.029 38.692 -8.543 1.00 34.94 98 LYS C CA 1
ATOM 2337 C C . LYS C 1 98 ? 27.905 40.221 -8.386 1.00 33.32 98 LYS C C 1
ATOM 2338 O O . LYS C 1 98 ? 26.879 40.701 -7.926 1.00 31.97 98 LYS C O 1
ATOM 2344 N N . PRO C 1 99 ? 28.960 40.984 -8.724 1.00 33.09 99 PRO C N 1
ATOM 2345 C CA . PRO C 1 99 ? 29.046 42.437 -8.478 1.00 32.33 99 PRO C CA 1
ATOM 2346 C C . PRO C 1 99 ? 27.968 43.276 -9.187 1.00 32.38 99 PRO C C 1
ATOM 2347 O O . PRO C 1 99 ? 27.495 44.289 -8.645 1.00 31.83 99 PRO C O 1
ATOM 2351 N N . GLN C 1 100 ? 27.560 42.861 -10.377 1.00 33.24 100 GLN C N 1
ATOM 2352 C CA . GLN C 1 100 ? 26.502 43.620 -11.042 1.00 33.29 100 GLN C CA 1
ATOM 2353 C C . GLN C 1 100 ? 25.169 43.460 -10.293 1.00 31.90 100 GLN C C 1
ATOM 2354 O O . GLN C 1 100 ? 24.451 44.449 -10.080 1.00 30.34 100 GLN C O 1
ATOM 2360 N N . GLU C 1 101 ? 24.859 42.235 -9.863 1.00 31.07 101 GLU C N 1
ATOM 2361 C CA . GLU C 1 101 ? 23.649 41.971 -9.056 1.00 29.27 101 GLU C CA 1
ATOM 2362 C C . GLU C 1 101 ? 23.674 42.730 -7.723 1.00 28.48 101 GLU C C 1
ATOM 2363 O O . GLU C 1 101 ? 22.672 43.318 -7.273 1.00 28.17 101 GLU C O 1
ATOM 2369 N N . ARG C 1 102 ? 24.829 42.717 -7.068 1.00 27.10 102 ARG C N 1
ATOM 2370 C CA . ARG C 1 102 ? 24.997 43.463 -5.852 1.00 25.41 102 ARG C CA 1
ATOM 2371 C C . ARG C 1 102 ? 24.788 44.966 -6.060 1.00 25.61 102 ARG C C 1
ATOM 2372 O O . ARG C 1 102 ? 24.124 45.613 -5.252 1.00 25.54 102 ARG C O 1
ATOM 2380 N N . ALA C 1 103 ? 25.293 45.524 -7.169 1.00 26.37 103 ALA C N 1
ATOM 2381 C CA . ALA C 1 103 ? 25.083 46.942 -7.499 1.00 26.33 103 ALA C CA 1
ATOM 2382 C C . ALA C 1 103 ? 23.604 47.257 -7.799 1.00 26.67 103 ALA C C 1
ATOM 2383 O O . ALA C 1 103 ? 23.085 48.331 -7.445 1.00 26.39 103 ALA C O 1
ATOM 2385 N N . ASP C 1 104 ? 22.944 46.326 -8.475 1.00 28.02 104 ASP C N 1
ATOM 2386 C CA . ASP C 1 104 ? 21.537 46.529 -8.824 1.00 27.76 104 ASP C CA 1
ATOM 2387 C C . ASP C 1 104 ? 20.684 46.628 -7.532 1.00 26.19 104 ASP C C 1
ATOM 2388 O O . ASP C 1 104 ? 19.829 47.514 -7.381 1.00 25.54 104 ASP C O 1
ATOM 2393 N N . VAL C 1 105 ? 20.940 45.728 -6.574 1.00 24.28 105 VAL C N 1
ATOM 2394 C CA . VAL C 1 105 ? 20.190 45.740 -5.321 1.00 24.16 105 VAL C CA 1
ATOM 2395 C C . VAL C 1 105 ? 20.402 47.056 -4.567 1.00 23.39 105 VAL C C 1
ATOM 2396 O O . VAL C 1 105 ? 19.446 47.633 -4.041 1.00 21.58 105 VAL C O 1
ATOM 2400 N N . ILE C 1 106 ? 21.650 47.537 -4.542 1.00 24.22 106 ILE C N 1
ATOM 2401 C CA . ILE C 1 106 ? 21.934 48.796 -3.886 1.00 25.37 106 ILE C CA 1
ATOM 2402 C C . ILE C 1 106 ? 21.164 49.946 -4.551 1.00 26.16 106 ILE C C 1
ATOM 2403 O O . ILE C 1 106 ? 20.557 50.785 -3.860 1.00 25.67 106 ILE C O 1
ATOM 2408 N N . ALA C 1 107 ? 21.136 49.948 -5.882 1.00 26.95 107 ALA C N 1
ATOM 2409 C CA . ALA C 1 107 ? 20.372 50.948 -6.623 1.00 28.71 107 ALA C CA 1
ATOM 2410 C C . ALA C 1 107 ? 18.897 50.890 -6.272 1.00 28.33 107 ALA C C 1
ATOM 2411 O O . ALA C 1 107 ? 18.217 51.917 -6.167 1.00 30.32 107 ALA C O 1
ATOM 2413 N N . TYR C 1 108 ? 18.385 49.685 -6.082 1.00 26.12 108 TYR C N 1
ATOM 2414 C CA . TYR C 1 108 ? 16.989 49.544 -5.630 1.00 25.76 108 TYR C CA 1
ATOM 2415 C C . TYR C 1 108 ? 16.802 50.134 -4.240 1.00 25.59 108 TYR C C 1
ATOM 2416 O O . TYR C 1 108 ? 15.871 50.902 -4.004 1.00 25.56 108 TYR C O 1
ATOM 2425 N N . LEU C 1 109 ? 17.706 49.782 -3.319 1.00 25.84 109 LEU C N 1
ATOM 2426 C CA . LEU C 1 109 ? 17.644 50.317 -1.970 1.00 25.79 109 LEU C CA 1
ATOM 2427 C C . LEU C 1 109 ? 17.641 51.856 -1.990 1.00 27.80 109 LEU C C 1
ATOM 2428 O O . LEU C 1 109 ? 16.965 52.490 -1.186 1.00 28.40 109 LEU C O 1
ATOM 2433 N N . GLU C 1 110 ? 18.357 52.439 -2.948 1.00 29.39 110 GLU C N 1
ATOM 2434 C CA . GLU C 1 110 ? 18.571 53.883 -2.973 1.00 32.26 110 GLU C CA 1
ATOM 2435 C C . GLU C 1 110 ? 17.268 54.603 -3.297 1.00 32.84 110 GLU C C 1
ATOM 2436 O O . GLU C 1 110 ? 17.081 55.772 -2.930 1.00 34.09 110 GLU C O 1
ATOM 2442 N N . THR C 1 111 ? 16.370 53.883 -3.973 1.00 32.41 111 THR C N 1
ATOM 2443 C CA . THR C 1 111 ? 15.057 54.404 -4.377 1.00 32.62 111 THR C CA 1
ATOM 2444 C C . THR C 1 111 ? 14.013 54.417 -3.251 1.00 32.31 111 THR C C 1
ATOM 2445 O O . THR C 1 111 ? 12.933 55.000 -3.379 1.00 33.76 111 THR C O 1
ATOM 2449 N N . LEU C 1 112 ? 14.320 53.733 -2.152 1.00 32.11 112 LEU C N 1
ATOM 2450 C CA . LEU C 1 112 ? 13.398 53.654 -1.040 1.00 32.76 112 LEU C CA 1
ATOM 2451 C C . LEU C 1 112 ? 13.459 54.925 -0.170 1.00 35.53 112 LEU C C 1
ATOM 2452 O O . LEU C 1 112 ? 13.846 54.892 1.002 1.00 35.88 112 LEU C O 1
ATOM 2457 N N . LYS C 1 113 ? 13.098 56.059 -0.766 1.00 38.51 113 LYS C N 1
ATOM 2458 C CA . LYS C 1 113 ? 13.233 57.344 -0.084 1.00 41.94 113 LYS C CA 1
ATOM 2459 C C . LYS C 1 113 ? 12.097 58.279 -0.436 1.00 44.25 113 LYS C C 1
ATOM 2460 O O . LYS C 1 113 ? 11.545 58.220 -1.544 1.00 44.83 113 LYS C O 1
ATOM 2466 N N . GLY C 1 114 ? 11.776 59.159 0.511 1.00 46.61 114 GLY C N 1
ATOM 2467 C CA . GLY C 1 114 ? 10.639 60.065 0.405 1.00 48.36 114 GLY C CA 1
ATOM 2468 C C . GLY C 1 114 ? 10.076 60.357 1.782 1.00 49.62 114 GLY C C 1
ATOM 2469 O O . GLY C 1 114 ? 9.980 59.460 2.625 1.00 48.11 114 GLY C O 1
#

Radius of gyration: 21.27 Å; Cα contacts (8 Å, |Δi|>4): 656; chains: 3; bounding box: 55×58×51 Å

CATH classification: 1.10.760.10

Organism: Crithidia fasciculata (NCBI:txid5656)

Nearest PDB structures (foldseek):
  2yk3-assembly1_A  TM=1.007E+00  e=4.996E-24  Crithidia fasciculata
  1raq-assembly1_A-2  TM=9.670E-01  e=9.377E-15  Saccharomyces cerevisiae
  4n0k-assembly2_B  TM=9.723E-01  e=2.928E-14  Saccharomyces cerevisiae S288C
  1cih-assembly1_A-2  TM=9.634E-01  e=3.626E-14  Saccharomyces cerevisiae
  1cie-assembly1_A-2  TM=9.664E-01  e=6.407E-14  Saccharomyces cerevisiae

Sequence (327 aa):
ARAPLPPGDAARGEKLFKGRAAQCHTANQGGANGVGPNLYGLVGRHSGTIEGYAYSKANAESGVVWTPDVLDVYLENPKFMPGTKMSFAGMKKPQERADVIAYLETLKGARAPLPPGDAARGEKLFKGRAAQCHTANQGGANGVGPNLYGLVGRHSGTIEGYAYSKANAESGVVWTPDVLDVYLENPKFMPGTKMSFAGMKKPQERADVIAYLETLKGARAPLPPGDAARGEKLFKGRAAQCHTANQGGANGVGPNLYGLVGRHSGTIEGYAYSKANAESGVVWTPDVLDVYLENPKFMPGTKMSFAGMKKPQERADVIAYLETLKG

Secondary structure (DSSP, 8-state):
-PPPPPPP-HHHHHHHHHHHTTTT---STTPPPSSS---TT-TTPBTT--TT----HHHHH---B--HHHHHHHHH----STT----------HHHHHHHHHHHHT---/-PPPPPPP-HHHHHHHHHHHTTTT---STTPPPSSS---TT-TTPBTT--TT----HHHHH---B--HHHHHHHHH----STT----------HHHHHHHHHHHHT---/-PPP-PPPPHHHHHHHHHHHTTTT---STTPPPSSS---TT-TTPBTT--TT----HHHHH---B--HHHHHHHHH----STT---------SHHHHHHHHHHHHT---

InterPro domains:
  IPR002327 Cytochrome c, class IA/ IB [PR00604] (24-31)
  IPR002327 Cytochrome c, class IA/ IB [PR00604] (37-52)
  IPR002327 Cytochrome c, class IA/ IB [PR00604] (53-63)
  IPR002327 Cytochrome c, class IA/ IB [PR00604] (67-83)
  IPR002327 Cytochrome c, class IA/ IB [PR00604] (86-96)
  IPR002327 Cytochrome c, class IA/ IB [PR00604] (103-111)
  IPR002327 Cytochrome c, class IA/ IB [PTHR11961] (6-111)
  IPR009056 Cytochrome c-like domain [PF00034] (14-113)
  IPR009056 Cytochrome c-like domain [PS51007] (12-113)
  IPR036909 Cytochrome c-like domain superfamily [G3DSA:1.10.760.10] (1-114)
  IPR036909 Cytochrome c-like domain superfamily [SSF46626] (10-113)

Foldseek 3Di:
DDDDFDAAAQVLLVVLCVVAPVVQEAQADVDQHDVHGHLQVQAQAFWQDGPPDDFFPQRNVVGDGRHLVLQQVCQQAVVSGPRGPPPHGHDNDRHNSNHNSVNSVPRYD/DDDDFDAAAQVLLVVLCVVAPVVQEAAADVDQHHVHYHLQVQAQAFWQDGPPDDFFPQRNVVGDTRHLVLLQVCQQAVVSGPRGPPPHGHDPDRRNSNHNNVNSVPSYD/DPDDQDAAAQVLLVVLCVVAPVVQEAQADVDQHDVHGHLQVQAQDFWQDGPPDDWFPQRNVVGDTRHPVLQLVCQCAVVSGPRGPPPHGHDPDSRNSSHNSVNSVPSYD

Solvent-accessible surface area: 17723 Å² total